Protein AF-A0A6G4XA49-F1 (afdb_monomer)

Organism: NCBI:txid1775132

Structure (mmCIF, N/CA/C/O backbone):
data_AF-A0A6G4XA49-F1
#
_entry.id   AF-A0A6G4XA49-F1
#
loop_
_atom_site.group_PDB
_atom_site.id
_atom_site.type_symbol
_atom_site.label_atom_id
_atom_site.label_alt_id
_atom_site.label_comp_id
_atom_site.label_asym_id
_atom_site.label_entity_id
_atom_site.label_seq_id
_atom_site.pdbx_PDB_ins_code
_atom_site.Cartn_x
_atom_site.Cartn_y
_atom_site.Car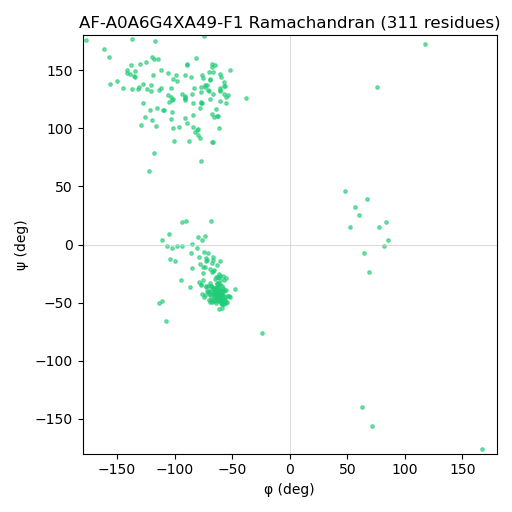tn_z
_atom_site.occupancy
_atom_site.B_iso_or_equiv
_atom_site.auth_seq_id
_atom_site.auth_comp_id
_atom_site.auth_asym_id
_atom_site.auth_atom_id
_atom_site.pdbx_PDB_model_num
ATOM 1 N N . MET A 1 1 ? 5.040 -8.930 -44.821 1.00 44.41 1 MET A N 1
ATOM 2 C CA . MET A 1 1 ? 6.418 -9.329 -44.451 1.00 44.41 1 MET A CA 1
ATOM 3 C C . MET A 1 1 ? 6.469 -9.621 -42.948 1.00 44.41 1 MET A C 1
ATOM 5 O O . MET A 1 1 ? 6.385 -8.680 -42.181 1.00 44.41 1 MET A O 1
ATOM 9 N N . PRO A 1 2 ? 6.554 -10.892 -42.512 1.00 52.84 2 PRO A N 1
ATOM 10 C CA . PRO A 1 2 ? 6.532 -11.292 -41.093 1.00 52.84 2 PRO A CA 1
ATOM 11 C C . PRO A 1 2 ? 7.921 -11.447 -40.425 1.00 52.84 2 PRO A C 1
ATOM 13 O O . PRO A 1 2 ? 8.039 -12.118 -39.403 1.00 52.84 2 PRO A O 1
ATOM 16 N N . LYS A 1 3 ? 8.996 -10.865 -40.982 1.00 56.22 3 LYS A N 1
ATOM 17 C CA . LYS A 1 3 ? 10.374 -11.086 -40.486 1.00 56.22 3 LYS A CA 1
ATOM 18 C C . LYS A 1 3 ? 10.739 -10.302 -39.210 1.00 56.22 3 LYS A C 1
ATOM 20 O O . LYS A 1 3 ? 11.687 -10.692 -38.539 1.00 56.22 3 LYS A O 1
ATOM 25 N N . ASP A 1 4 ? 9.977 -9.273 -38.843 1.00 67.00 4 ASP A N 1
ATOM 26 C CA . ASP A 1 4 ? 10.325 -8.363 -37.737 1.00 67.00 4 ASP A CA 1
ATOM 27 C C . ASP A 1 4 ? 10.018 -8.950 -36.337 1.00 67.00 4 ASP A C 1
ATOM 29 O O . ASP A 1 4 ? 10.779 -8.803 -35.380 1.00 67.00 4 ASP A O 1
ATOM 33 N N . ASN A 1 5 ? 8.968 -9.774 -36.227 1.00 81.50 5 ASN A N 1
ATOM 34 C CA . ASN A 1 5 ? 8.516 -10.309 -34.934 1.00 81.50 5 ASN A CA 1
ATOM 35 C C . ASN A 1 5 ? 9.504 -11.285 -34.272 1.00 81.50 5 ASN A C 1
ATOM 37 O O . ASN A 1 5 ? 9.470 -11.457 -33.055 1.00 81.50 5 ASN A O 1
ATOM 41 N N . SER A 1 6 ? 10.383 -11.932 -35.046 1.00 88.56 6 SER A N 1
ATOM 42 C CA . SER A 1 6 ? 11.371 -12.877 -34.503 1.00 88.56 6 SER A CA 1
ATOM 43 C C . SER A 1 6 ? 12.478 -12.160 -33.723 1.00 88.56 6 SER A C 1
ATOM 45 O O . SER A 1 6 ? 12.876 -12.609 -32.647 1.00 88.56 6 SER A O 1
ATOM 47 N N . VAL A 1 7 ? 12.939 -11.007 -34.221 1.00 90.88 7 VAL A N 1
ATOM 48 C CA . VAL A 1 7 ? 14.012 -10.229 -33.583 1.00 90.88 7 VAL A CA 1
ATOM 49 C C . VAL A 1 7 ? 13.520 -9.627 -32.269 1.00 90.88 7 VAL A C 1
ATOM 51 O O . VAL A 1 7 ? 14.151 -9.832 -31.230 1.00 90.88 7 VAL A O 1
ATOM 54 N N . ALA A 1 8 ? 12.354 -8.973 -32.285 1.00 89.69 8 ALA A N 1
ATOM 55 C CA . ALA A 1 8 ? 11.729 -8.426 -31.081 1.00 89.69 8 ALA A CA 1
ATOM 56 C C . ALA A 1 8 ? 11.461 -9.514 -30.025 1.00 89.69 8 ALA A C 1
ATOM 58 O O . ALA A 1 8 ? 11.779 -9.338 -28.848 1.00 89.69 8 ALA A O 1
ATOM 59 N N . ARG A 1 9 ? 10.964 -10.685 -30.450 1.00 92.19 9 ARG A N 1
ATOM 60 C CA . ARG A 1 9 ? 10.719 -11.833 -29.566 1.00 92.19 9 ARG A CA 1
ATOM 61 C C . ARG A 1 9 ? 11.990 -12.345 -28.895 1.00 92.19 9 ARG A C 1
ATOM 63 O O . ARG A 1 9 ? 11.976 -12.574 -27.687 1.00 92.19 9 ARG A O 1
ATOM 70 N N . HIS A 1 10 ? 13.081 -12.512 -29.642 1.00 94.75 10 HIS A N 1
ATOM 71 C CA . HIS A 1 10 ? 14.357 -12.933 -29.061 1.00 94.75 10 HIS A CA 1
ATOM 72 C C . HIS A 1 10 ? 14.940 -11.875 -28.122 1.00 94.75 10 HIS A C 1
ATOM 74 O O . HIS A 1 10 ? 15.463 -12.231 -27.068 1.00 94.75 10 HIS A O 1
ATOM 80 N N . ARG A 1 11 ? 14.816 -10.585 -28.456 1.00 94.44 11 ARG A N 1
ATOM 81 C CA . ARG A 1 11 ? 15.226 -9.493 -27.563 1.00 94.44 11 ARG A CA 1
ATOM 82 C C . ARG A 1 11 ? 14.462 -9.553 -26.238 1.00 94.44 11 ARG A C 1
ATOM 84 O O . ARG A 1 11 ? 15.094 -9.586 -25.189 1.00 94.44 11 ARG A O 1
ATOM 91 N N . GLN A 1 12 ? 13.134 -9.668 -26.279 1.00 93.88 12 GLN A N 1
ATOM 92 C CA . GLN A 1 12 ? 12.295 -9.799 -25.080 1.00 93.88 12 GLN A CA 1
ATOM 93 C C . GLN A 1 12 ? 12.653 -11.036 -24.243 1.00 93.88 12 GLN A C 1
ATOM 95 O O . GLN A 1 12 ? 12.723 -10.945 -23.022 1.00 93.88 12 GLN A O 1
ATOM 100 N N . ALA A 1 13 ? 12.940 -12.174 -24.882 1.00 95.12 13 ALA A N 1
ATOM 101 C CA . ALA A 1 13 ? 13.375 -13.380 -24.178 1.00 95.12 13 ALA A CA 1
ATOM 102 C C . ALA A 1 13 ? 14.729 -13.218 -23.480 1.00 95.12 13 ALA A C 1
ATOM 104 O O . ALA A 1 13 ? 14.885 -13.722 -22.372 1.00 95.12 13 ALA A O 1
ATOM 105 N N . ARG A 1 14 ? 15.686 -12.491 -24.073 1.00 95.69 14 ARG A N 1
ATOM 106 C CA . ARG A 1 14 ? 16.955 -12.166 -23.399 1.00 95.69 14 ARG A CA 1
ATOM 107 C C . ARG A 1 14 ? 16.735 -11.247 -22.202 1.00 95.69 14 ARG A C 1
ATOM 109 O O . ARG A 1 14 ? 17.167 -11.582 -21.111 1.00 95.69 14 ARG A O 1
ATOM 116 N N . LEU A 1 15 ? 15.977 -10.164 -2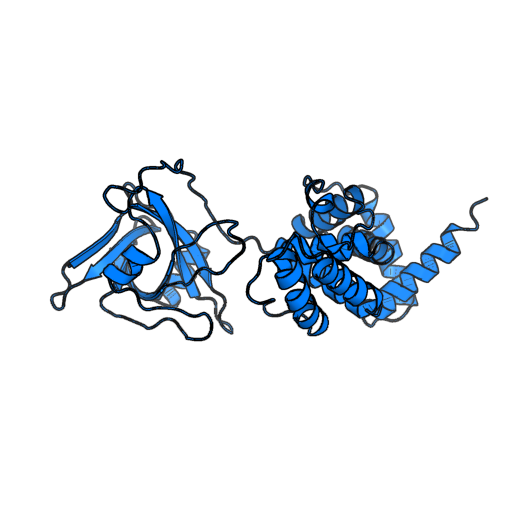2.384 1.00 93.94 15 LEU A N 1
ATOM 117 C CA . LEU A 1 15 ? 15.657 -9.239 -21.291 1.00 93.94 15 LEU A CA 1
ATOM 118 C C . LEU A 1 15 ? 14.983 -9.970 -20.125 1.00 93.94 15 LEU A C 1
ATOM 120 O O . LEU A 1 15 ? 15.382 -9.806 -18.976 1.00 93.94 15 LEU A O 1
ATOM 124 N N . PHE A 1 16 ? 13.992 -10.815 -20.421 1.00 95.00 16 PHE A N 1
ATOM 125 C CA . PHE A 1 16 ? 13.309 -11.600 -19.400 1.00 95.00 16 PHE A CA 1
ATOM 126 C C . PHE A 1 16 ? 14.254 -12.590 -18.709 1.00 95.00 16 PHE A C 1
ATOM 128 O O . PHE A 1 16 ? 14.239 -12.664 -17.483 1.00 95.00 16 PHE A O 1
ATOM 135 N N . ALA A 1 17 ? 15.098 -13.299 -19.472 1.00 96.12 17 ALA A N 1
ATOM 136 C CA . ALA A 1 17 ? 16.111 -14.212 -18.941 1.00 96.12 17 ALA A CA 1
ATOM 137 C C . ALA A 1 17 ? 17.030 -13.520 -17.923 1.00 96.12 17 ALA A C 1
ATOM 139 O O . ALA A 1 17 ? 17.176 -14.015 -16.804 1.00 96.12 17 ALA A O 1
ATOM 140 N N . ASP A 1 18 ? 17.562 -12.352 -18.286 1.00 94.69 18 ASP A N 1
ATOM 141 C CA . ASP A 1 18 ? 18.472 -11.566 -17.449 1.00 94.69 18 ASP A CA 1
ATOM 142 C C . ASP A 1 18 ? 17.771 -11.043 -16.186 1.00 94.69 18 ASP A C 1
ATOM 144 O O . ASP A 1 18 ? 18.342 -11.055 -15.097 1.00 94.69 18 ASP A O 1
ATOM 148 N N . CYS A 1 19 ? 16.504 -10.631 -16.301 1.00 94.19 19 CYS A N 1
ATOM 149 C CA . CYS A 1 19 ? 15.727 -10.101 -15.179 1.00 94.19 19 CYS A CA 1
ATOM 150 C C . CYS A 1 19 ? 15.392 -11.147 -14.112 1.00 94.19 19 CYS A C 1
ATOM 152 O O . CYS A 1 19 ? 15.322 -10.812 -12.929 1.00 94.19 19 CYS A O 1
ATOM 154 N N . VAL A 1 20 ? 15.132 -12.393 -14.520 1.00 93.12 20 VAL A N 1
ATOM 155 C CA . VAL A 1 20 ? 14.667 -13.457 -13.610 1.00 93.12 20 VAL A CA 1
ATOM 156 C C . VAL A 1 20 ? 15.706 -14.555 -13.372 1.00 93.12 20 VAL A C 1
ATOM 158 O O . VAL A 1 20 ? 15.414 -15.519 -12.667 1.00 93.12 20 VAL A O 1
ATOM 161 N N . GLY A 1 21 ? 16.914 -14.413 -13.930 1.00 94.69 21 GLY A N 1
ATOM 162 C CA . GLY A 1 21 ? 18.044 -15.314 -13.700 1.00 94.69 21 GLY A CA 1
ATOM 163 C C . GLY A 1 21 ? 17.846 -16.720 -14.272 1.00 94.69 21 GLY A C 1
ATOM 164 O O . GLY A 1 21 ? 18.209 -17.701 -13.626 1.00 94.69 21 GLY A O 1
ATOM 165 N N . ILE A 1 22 ? 17.243 -16.839 -15.459 1.00 96.50 22 ILE A N 1
ATOM 166 C CA . ILE A 1 22 ? 16.994 -18.128 -16.134 1.00 96.50 22 ILE A CA 1
ATOM 167 C C . ILE A 1 22 ? 17.695 -18.192 -17.492 1.00 96.50 22 ILE A C 1
ATOM 169 O O . ILE A 1 22 ? 18.046 -17.175 -18.077 1.00 96.50 22 ILE A O 1
ATOM 173 N N . GLY A 1 23 ? 17.874 -19.400 -18.032 1.00 97.44 23 GLY A N 1
ATOM 174 C CA . GLY A 1 23 ? 18.443 -19.577 -19.369 1.00 97.44 23 GLY A CA 1
ATOM 175 C C . GLY A 1 23 ? 17.538 -19.033 -20.483 1.00 97.44 23 GLY A C 1
ATOM 176 O O . GLY A 1 23 ? 16.312 -19.112 -20.400 1.00 97.44 23 GLY A O 1
ATOM 177 N N . PHE A 1 24 ? 18.140 -18.552 -21.574 1.00 97.44 24 PHE A N 1
ATOM 178 C CA . PHE A 1 24 ? 17.428 -17.967 -22.721 1.00 97.44 24 PHE A CA 1
ATOM 179 C C . PHE A 1 24 ? 16.336 -18.876 -23.314 1.00 97.44 24 PHE A C 1
ATOM 181 O O . PHE A 1 24 ? 15.235 -18.408 -23.591 1.00 97.44 24 PHE A O 1
ATOM 188 N N . ALA A 1 25 ? 16.615 -20.172 -23.490 1.00 97.50 25 ALA A N 1
ATOM 189 C CA . ALA A 1 25 ? 15.639 -21.120 -24.037 1.00 97.50 25 ALA A CA 1
ATOM 190 C C . ALA A 1 25 ? 14.401 -21.266 -23.132 1.00 97.50 25 ALA A C 1
ATOM 192 O O . ALA A 1 25 ? 13.274 -21.326 -23.621 1.00 97.50 25 ALA A O 1
ATOM 193 N N . GLU A 1 26 ? 14.609 -21.259 -21.813 1.00 97.38 26 GLU A N 1
ATOM 194 C CA . GLU A 1 26 ? 13.529 -21.305 -20.826 1.00 97.38 26 GLU A CA 1
ATOM 195 C C . GLU A 1 26 ? 12.725 -20.000 -20.813 1.00 97.38 26 GLU A C 1
ATOM 197 O O . GLU A 1 26 ? 11.495 -20.031 -20.784 1.00 97.38 26 GLU A O 1
ATOM 202 N N . ALA A 1 27 ? 13.399 -18.851 -20.890 1.00 96.81 27 ALA A N 1
ATOM 203 C CA . ALA A 1 27 ? 12.742 -17.551 -20.994 1.00 96.81 27 ALA A CA 1
ATOM 204 C C . ALA A 1 27 ? 11.883 -17.437 -22.260 1.00 96.81 27 ALA A C 1
ATOM 206 O O . ALA A 1 27 ? 10.743 -16.977 -22.189 1.00 96.81 27 ALA A O 1
ATOM 207 N N . LEU A 1 28 ? 12.403 -17.896 -23.404 1.00 97.00 28 LEU A N 1
ATOM 208 C CA . LEU A 1 28 ? 11.677 -17.918 -24.672 1.00 97.00 28 LEU A CA 1
ATOM 209 C C . LEU A 1 28 ? 10.410 -18.771 -24.559 1.00 97.00 28 LEU A C 1
ATOM 211 O O . LEU A 1 28 ? 9.324 -18.271 -24.842 1.00 97.00 28 LEU A O 1
ATOM 215 N N . ARG A 1 29 ? 10.539 -20.003 -24.047 1.00 97.06 29 ARG A N 1
ATOM 216 C CA . ARG A 1 29 ? 9.410 -20.910 -23.809 1.00 97.06 29 ARG A CA 1
ATOM 217 C C . ARG A 1 29 ? 8.341 -20.269 -22.924 1.00 97.06 29 ARG A C 1
ATOM 219 O O . ARG A 1 29 ? 7.182 -20.214 -23.317 1.00 97.06 29 ARG A O 1
ATOM 226 N N . ARG A 1 30 ? 8.728 -19.707 -21.773 1.00 96.56 30 ARG A N 1
ATOM 227 C CA . ARG A 1 30 ? 7.784 -19.048 -20.853 1.00 96.56 30 ARG A CA 1
ATOM 228 C C . ARG A 1 30 ? 7.070 -17.862 -21.481 1.00 96.56 30 ARG A C 1
ATOM 230 O O . ARG A 1 30 ? 5.886 -17.675 -21.223 1.00 96.56 30 ARG A O 1
ATOM 237 N N . LEU A 1 31 ? 7.768 -17.058 -22.280 1.00 95.56 31 LEU A N 1
ATOM 238 C CA . LEU A 1 31 ? 7.140 -15.944 -22.986 1.00 95.56 31 LEU A CA 1
ATOM 239 C C . LEU A 1 31 ? 6.159 -16.426 -24.050 1.00 95.56 31 LEU A C 1
ATOM 241 O O . LEU A 1 31 ? 5.122 -15.802 -24.236 1.00 95.56 31 LEU A O 1
ATOM 245 N N . ASP A 1 32 ? 6.449 -17.520 -24.744 1.00 95.50 32 ASP A N 1
ATOM 246 C CA . ASP A 1 32 ? 5.536 -18.068 -25.748 1.00 95.50 32 ASP A CA 1
ATOM 247 C C . ASP A 1 32 ? 4.294 -18.698 -25.121 1.00 95.50 32 ASP A C 1
ATOM 249 O O . ASP A 1 32 ? 3.178 -18.456 -25.592 1.00 95.50 32 ASP A O 1
ATOM 253 N N . ASP A 1 33 ? 4.478 -19.423 -24.018 1.00 94.44 33 ASP A N 1
ATOM 254 C CA . ASP A 1 33 ? 3.389 -19.945 -23.195 1.00 94.44 33 ASP A CA 1
ATOM 255 C C . ASP A 1 33 ? 2.524 -18.785 -22.677 1.00 94.44 33 ASP A C 1
ATOM 257 O O . ASP A 1 33 ? 1.299 -18.791 -22.824 1.00 94.44 33 ASP A O 1
ATOM 261 N N . ALA A 1 34 ? 3.161 -17.730 -22.157 1.00 94.44 34 ALA A N 1
ATOM 262 C CA . ALA A 1 34 ? 2.480 -16.541 -21.665 1.00 94.44 34 ALA A CA 1
ATOM 263 C C . ALA A 1 34 ? 1.730 -15.786 -22.774 1.00 94.44 34 ALA A C 1
ATOM 265 O O . ALA A 1 34 ? 0.578 -15.411 -22.564 1.00 94.44 34 ALA A O 1
ATOM 266 N N . ARG A 1 35 ? 2.322 -15.613 -23.967 1.00 94.12 35 ARG A N 1
ATOM 267 C CA . ARG A 1 35 ? 1.647 -15.018 -25.138 1.00 94.12 35 ARG A CA 1
ATOM 268 C C . ARG A 1 35 ? 0.426 -15.820 -25.545 1.00 94.12 35 ARG A C 1
ATOM 270 O O . ARG A 1 35 ? -0.593 -15.229 -25.879 1.00 94.12 35 ARG A O 1
ATOM 277 N N . THR A 1 36 ? 0.544 -17.144 -25.563 1.00 94.75 36 THR A N 1
ATOM 278 C CA . THR A 1 36 ? -0.547 -18.031 -25.972 1.00 94.75 36 THR A CA 1
ATOM 279 C C . THR A 1 36 ? -1.696 -17.945 -24.975 1.00 94.75 36 THR A C 1
ATOM 281 O O . THR A 1 36 ? -2.827 -17.706 -25.386 1.00 94.75 36 THR A O 1
ATOM 284 N N . ALA A 1 37 ? -1.399 -18.037 -23.677 1.00 91.50 37 ALA A N 1
ATOM 285 C CA . ALA A 1 37 ? -2.398 -17.936 -22.617 1.00 91.50 37 ALA A CA 1
ATOM 286 C C . ALA A 1 37 ? -3.047 -16.541 -22.534 1.00 91.50 37 ALA A C 1
ATOM 288 O O . ALA A 1 37 ? -4.242 -16.428 -22.289 1.00 91.50 37 ALA A O 1
ATOM 289 N N . ALA A 1 38 ? -2.284 -15.468 -22.761 1.00 91.00 38 ALA A N 1
ATOM 290 C CA . ALA A 1 38 ? -2.774 -14.100 -22.600 1.00 91.00 38 ALA A CA 1
ATOM 291 C C . ALA A 1 38 ? -3.759 -13.636 -23.690 1.00 91.00 38 ALA A C 1
ATOM 293 O O . ALA A 1 38 ? -4.403 -12.610 -23.489 1.00 91.00 38 ALA A O 1
ATOM 294 N N . ARG A 1 39 ? -3.891 -14.347 -24.824 1.00 92.19 39 ARG A N 1
ATOM 295 C CA . ARG A 1 39 ? -4.738 -13.923 -25.962 1.00 92.19 39 ARG A CA 1
ATOM 296 C C . ARG A 1 39 ? -6.200 -13.699 -25.587 1.00 92.19 39 ARG A C 1
ATOM 298 O O . ARG A 1 39 ? -6.799 -12.740 -26.063 1.00 92.19 39 ARG A O 1
ATOM 305 N N . ASP A 1 40 ? -6.735 -14.557 -24.725 1.00 92.31 40 ASP A N 1
ATOM 306 C CA . ASP A 1 40 ? -8.159 -14.559 -24.375 1.00 92.31 40 ASP A CA 1
ATOM 307 C C . ASP A 1 40 ? -8.424 -14.014 -22.965 1.00 92.31 40 ASP A C 1
ATOM 309 O O . ASP A 1 40 ? -9.571 -13.909 -22.527 1.00 92.31 40 ASP A O 1
ATOM 313 N N . HIS A 1 41 ? -7.371 -13.640 -22.236 1.00 94.69 41 HIS A N 1
ATOM 314 C CA . HIS A 1 41 ? -7.504 -13.098 -20.894 1.00 94.69 41 HIS A CA 1
ATOM 315 C C . HIS A 1 41 ? -7.953 -11.637 -20.931 1.00 94.69 41 HIS A C 1
ATOM 317 O O . HIS A 1 41 ? -7.422 -10.807 -21.669 1.00 94.69 41 HIS A O 1
ATOM 323 N N . ARG A 1 42 ? -8.916 -11.307 -20.068 1.00 94.06 42 ARG A N 1
ATOM 324 C CA . ARG A 1 42 ? -9.341 -9.934 -19.796 1.00 94.06 42 ARG A CA 1
ATOM 325 C C . ARG A 1 42 ? -9.209 -9.673 -18.306 1.00 94.06 42 ARG A C 1
ATOM 327 O O . ARG A 1 42 ? -9.636 -10.494 -17.500 1.00 94.06 42 ARG A O 1
ATOM 334 N N . HIS A 1 43 ? -8.634 -8.528 -17.975 1.00 93.19 43 HIS A N 1
ATOM 335 C CA . HIS A 1 43 ? -8.458 -8.062 -16.606 1.00 93.19 43 HIS A CA 1
ATOM 336 C C . HIS A 1 43 ? -9.225 -6.766 -16.403 1.00 93.19 43 HIS A C 1
ATOM 338 O O . HIS A 1 43 ? -9.512 -6.056 -17.370 1.00 93.19 43 HIS A O 1
ATOM 344 N N . GLY A 1 44 ? -9.520 -6.430 -15.148 1.00 89.69 44 GLY A N 1
ATOM 345 C CA . GLY A 1 44 ? -9.967 -5.077 -14.830 1.00 89.69 44 GLY A CA 1
ATOM 346 C C . GLY A 1 44 ? -8.925 -4.057 -15.299 1.00 89.69 44 GLY A C 1
ATOM 347 O O . GLY A 1 44 ? -7.743 -4.205 -14.999 1.00 89.69 44 GLY A O 1
ATOM 348 N N . SER A 1 45 ? -9.350 -3.031 -16.034 1.00 90.62 45 SER A N 1
ATOM 349 C CA . SER A 1 45 ? -8.482 -1.941 -16.492 1.00 90.62 45 SER A CA 1
ATOM 350 C C . SER A 1 45 ? -8.686 -0.726 -15.587 1.00 90.62 45 SER A C 1
ATOM 352 O O . SER A 1 45 ? -9.579 0.080 -15.855 1.00 90.62 45 SER A O 1
ATOM 354 N N . PRO A 1 46 ? -7.929 -0.591 -14.479 1.00 86.81 46 PRO A N 1
ATOM 355 C CA . PRO A 1 46 ? -8.049 0.587 -13.630 1.00 86.81 46 PRO A CA 1
ATOM 356 C C . PRO A 1 46 ? -7.711 1.844 -14.435 1.00 86.81 46 PRO A C 1
ATOM 358 O O . PRO A 1 46 ? -6.845 1.817 -15.308 1.00 86.81 46 PRO A O 1
ATOM 361 N N . ASN A 1 47 ? -8.372 2.959 -14.125 1.00 91.69 47 ASN A N 1
ATOM 362 C CA . ASN A 1 47 ? -8.033 4.237 -14.738 1.00 91.69 47 ASN A CA 1
ATOM 363 C C . ASN A 1 47 ? -6.644 4.691 -14.260 1.00 91.69 47 ASN A C 1
ATOM 365 O O . ASN A 1 47 ? -6.456 5.026 -13.090 1.00 91.69 47 ASN A O 1
ATOM 369 N N . MET A 1 48 ? -5.681 4.714 -15.181 1.00 95.50 48 MET A N 1
ATOM 370 C CA . MET A 1 48 ? -4.292 5.097 -14.913 1.00 95.50 48 MET A CA 1
ATOM 371 C C . MET A 1 48 ? -3.941 6.499 -15.428 1.00 95.50 48 MET A C 1
ATOM 373 O O . MET A 1 48 ? -2.778 6.890 -15.367 1.00 95.50 48 MET A O 1
ATOM 377 N N . ALA A 1 49 ? -4.922 7.286 -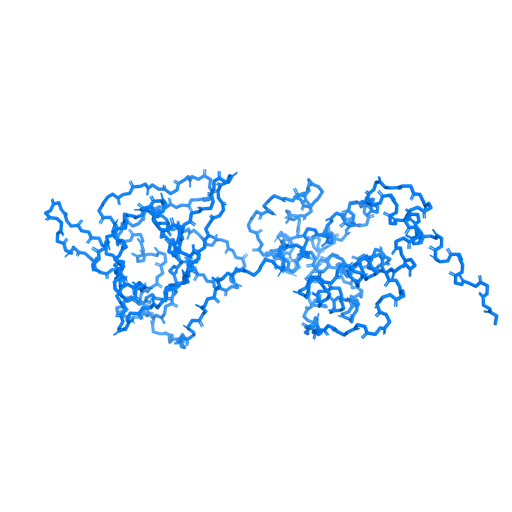15.888 1.00 94.88 49 ALA A N 1
ATOM 378 C CA . ALA A 1 49 ? -4.698 8.617 -16.459 1.00 94.88 49 ALA A CA 1
ATOM 379 C C . ALA A 1 49 ? -3.968 9.574 -15.502 1.00 94.88 49 ALA A C 1
ATOM 381 O O . ALA A 1 49 ? -3.196 10.428 -15.939 1.00 94.88 49 ALA A O 1
ATOM 382 N N . PHE A 1 50 ? -4.163 9.409 -14.190 1.00 91.00 50 PHE A N 1
ATOM 383 C CA . PHE A 1 50 ? -3.510 10.238 -13.177 1.00 91.00 50 PHE A CA 1
ATOM 384 C C . PHE A 1 50 ? -1.974 10.134 -13.210 1.00 91.00 50 PHE A C 1
ATOM 386 O O . PHE A 1 50 ? -1.309 11.096 -12.837 1.00 91.00 50 PHE A O 1
ATOM 393 N N . LEU A 1 51 ? -1.406 9.024 -13.711 1.00 94.12 51 LEU A N 1
ATOM 394 C CA . LEU A 1 51 ? 0.047 8.837 -13.809 1.00 94.12 51 LEU A CA 1
ATOM 395 C C . LEU A 1 51 ? 0.736 9.886 -14.687 1.00 94.12 51 LEU A C 1
ATOM 397 O O . LEU A 1 51 ? 1.900 10.190 -14.462 1.00 94.12 51 LEU A O 1
ATOM 401 N N . THR A 1 52 ? 0.023 10.457 -15.659 1.00 95.69 52 THR A N 1
ATOM 402 C CA . THR A 1 52 ? 0.558 11.494 -16.562 1.00 95.69 52 THR A CA 1
ATOM 403 C C . THR A 1 52 ? 0.870 12.815 -15.859 1.00 95.69 52 THR A C 1
ATOM 405 O O . THR A 1 52 ? 1.567 13.656 -16.415 1.00 95.69 52 THR A O 1
ATOM 408 N N . ARG A 1 53 ? 0.344 13.010 -14.644 1.00 93.06 53 ARG A N 1
ATOM 409 C CA . ARG A 1 53 ? 0.535 14.223 -13.835 1.00 93.06 53 ARG A CA 1
ATOM 410 C C . ARG A 1 53 ? 1.562 14.038 -12.724 1.00 93.06 53 ARG A C 1
ATOM 412 O O . ARG A 1 53 ? 1.802 14.971 -11.962 1.00 93.06 53 ARG A O 1
ATOM 419 N N . GLU A 1 54 ? 2.101 12.834 -12.571 1.00 92.94 54 GLU A N 1
ATOM 420 C CA . GLU A 1 54 ? 3.062 12.544 -11.519 1.00 92.94 54 GLU A CA 1
ATOM 421 C C . GLU A 1 54 ? 4.486 12.906 -11.977 1.00 92.94 54 GLU A C 1
ATOM 423 O O . GLU A 1 54 ? 4.828 12.710 -13.143 1.00 92.94 54 GLU A O 1
ATOM 428 N N . PRO A 1 55 ? 5.351 13.403 -11.075 1.00 94.69 55 PRO A N 1
ATOM 429 C CA . PRO A 1 55 ? 6.667 13.930 -11.452 1.00 94.69 55 PRO A CA 1
ATOM 430 C C . PRO A 1 55 ? 7.670 12.836 -11.852 1.00 94.69 55 PRO A C 1
ATOM 432 O O . PRO A 1 55 ? 8.743 13.126 -12.372 1.00 94.69 55 PRO A O 1
ATOM 435 N N . TYR A 1 56 ? 7.345 11.566 -11.602 1.00 95.56 56 TYR A N 1
ATOM 436 C CA . TYR A 1 56 ? 8.294 10.452 -11.665 1.00 95.56 56 TYR A CA 1
ATOM 437 C C . TYR A 1 56 ? 8.774 10.112 -13.077 1.00 95.56 56 TYR A C 1
ATOM 439 O O . TYR A 1 56 ? 9.814 9.477 -13.220 1.00 95.56 56 TYR A O 1
ATOM 447 N N . SER A 1 57 ? 8.022 10.501 -14.110 1.00 94.50 57 SER A N 1
ATOM 448 C CA . SER A 1 57 ? 8.420 10.287 -15.501 1.00 94.50 57 SER A CA 1
ATOM 449 C C . SER A 1 57 ? 9.335 11.384 -16.040 1.00 94.50 57 SER A C 1
ATOM 451 O O . SER A 1 57 ? 9.669 11.327 -17.215 1.00 94.50 57 SER A O 1
ATOM 453 N N . GLY A 1 58 ? 9.700 12.405 -15.250 1.00 92.25 58 GLY A N 1
ATOM 454 C CA . GLY A 1 58 ? 10.553 13.503 -15.723 1.00 92.25 58 GLY A CA 1
ATOM 455 C C . GLY A 1 58 ? 9.952 14.292 -16.895 1.00 92.25 58 GLY A C 1
ATOM 456 O O . GLY A 1 58 ? 10.684 14.826 -17.717 1.00 92.25 58 GLY A O 1
ATOM 457 N N . GLY A 1 59 ? 8.620 14.307 -17.034 1.00 92.12 59 GLY A N 1
ATOM 458 C CA . GLY A 1 59 ? 7.928 14.920 -18.175 1.00 92.12 59 GLY A CA 1
ATOM 459 C C . GLY A 1 59 ? 7.859 14.044 -19.434 1.00 92.12 59 GLY A C 1
ATOM 460 O O . GLY A 1 59 ? 7.237 14.441 -20.420 1.00 92.12 59 GLY A O 1
ATOM 461 N N . HIS A 1 60 ? 8.430 12.836 -19.411 1.00 95.69 60 HIS A N 1
ATOM 462 C CA . HIS A 1 60 ? 8.284 11.875 -20.501 1.00 95.69 60 HIS A CA 1
ATOM 463 C C . HIS A 1 60 ? 6.854 11.320 -20.562 1.00 95.69 60 HIS A C 1
ATOM 465 O O . HIS A 1 60 ? 6.168 11.177 -19.542 1.00 95.69 60 HIS A O 1
ATOM 471 N N . THR A 1 61 ? 6.410 10.988 -21.780 1.00 97.38 61 THR A N 1
ATOM 472 C CA . THR A 1 61 ? 5.077 10.418 -22.027 1.00 97.38 61 THR A CA 1
ATOM 473 C C . THR A 1 61 ? 4.930 9.091 -21.288 1.00 97.38 61 THR A C 1
ATOM 475 O O . THR A 1 61 ? 5.809 8.240 -21.370 1.00 97.38 61 THR A O 1
ATOM 478 N N . VAL A 1 62 ? 3.819 8.920 -20.570 1.00 97.81 62 VAL A N 1
ATOM 479 C CA . VAL A 1 62 ? 3.461 7.686 -19.857 1.00 97.81 62 VAL A CA 1
ATOM 480 C C . VAL A 1 62 ? 2.396 6.944 -20.659 1.00 97.81 62 VAL A C 1
ATOM 482 O O . VAL A 1 62 ? 1.347 7.511 -20.955 1.00 97.81 62 VAL A O 1
ATOM 485 N N . ASP A 1 63 ? 2.636 5.670 -20.962 1.00 98.38 63 ASP A N 1
ATOM 486 C CA . ASP A 1 63 ? 1.639 4.784 -21.566 1.00 98.38 63 ASP A CA 1
ATOM 487 C C . ASP A 1 63 ? 0.689 4.273 -20.472 1.00 98.38 63 ASP A C 1
ATOM 489 O O . ASP A 1 63 ? 1.012 3.362 -19.698 1.00 98.38 63 ASP A O 1
ATOM 493 N N . THR A 1 64 ? -0.478 4.910 -20.375 1.00 97.81 64 THR A N 1
ATOM 494 C CA . THR A 1 64 ? -1.497 4.608 -19.363 1.00 97.81 64 THR A CA 1
ATOM 495 C C . THR A 1 64 ? -2.266 3.324 -19.654 1.00 97.81 64 THR A C 1
ATOM 497 O O . THR A 1 64 ? -2.750 2.692 -18.713 1.00 97.81 64 THR A O 1
ATOM 500 N N . ASP A 1 65 ? -2.347 2.901 -20.916 1.00 97.62 65 ASP A N 1
ATOM 501 C CA . ASP A 1 65 ? -3.037 1.670 -21.310 1.00 97.62 65 ASP A CA 1
ATOM 502 C C . ASP A 1 65 ? -2.184 0.452 -20.960 1.00 97.62 65 ASP A C 1
ATOM 504 O O . ASP A 1 65 ? -2.673 -0.527 -20.389 1.00 97.62 65 ASP A O 1
ATOM 508 N N . LEU A 1 66 ? -0.877 0.524 -21.223 1.00 97.88 66 LEU A N 1
ATOM 509 C CA . LEU A 1 66 ? 0.094 -0.438 -20.718 1.00 97.88 66 LEU A CA 1
ATOM 510 C C . LEU A 1 66 ? 0.072 -0.483 -19.185 1.00 97.88 66 LEU A C 1
ATOM 512 O O . LEU A 1 66 ? -0.035 -1.568 -18.612 1.00 97.88 66 LEU A O 1
ATOM 516 N N . ALA A 1 67 ? 0.092 0.673 -18.511 1.00 97.94 67 ALA A N 1
ATOM 517 C CA . ALA A 1 67 ? 0.007 0.729 -17.052 1.00 97.94 67 ALA A CA 1
ATOM 518 C C . ALA A 1 67 ? -1.249 0.017 -16.516 1.00 97.94 67 ALA A C 1
ATOM 520 O O . ALA A 1 67 ? -1.162 -0.763 -15.565 1.00 97.94 67 ALA A O 1
ATOM 521 N N . ALA A 1 68 ? -2.408 0.251 -17.141 1.00 96.81 68 ALA A N 1
ATOM 522 C CA . ALA A 1 68 ? -3.670 -0.374 -16.759 1.00 96.81 68 ALA A CA 1
ATOM 523 C C . ALA A 1 68 ? -3.642 -1.894 -16.971 1.00 96.81 68 ALA A C 1
ATOM 525 O O . ALA A 1 68 ? -4.067 -2.635 -16.085 1.00 96.81 68 ALA A O 1
ATOM 526 N N . ARG A 1 69 ? -3.093 -2.374 -18.097 1.00 97.31 69 ARG A N 1
ATOM 527 C CA . ARG A 1 69 ? -2.949 -3.811 -18.395 1.00 97.31 69 ARG A CA 1
ATOM 528 C C . ARG A 1 69 ? -2.046 -4.526 -17.388 1.00 97.31 69 ARG A C 1
ATOM 530 O O . ARG A 1 69 ? -2.429 -5.581 -16.880 1.00 97.31 69 ARG A O 1
ATOM 537 N N . VAL A 1 70 ? -0.882 -3.950 -17.067 1.00 97.25 70 VAL A N 1
ATOM 538 C CA . VAL A 1 70 ? 0.061 -4.526 -16.089 1.00 97.25 70 VAL A CA 1
ATOM 539 C C . VAL A 1 70 ? -0.581 -4.589 -14.701 1.00 97.25 70 VAL A C 1
ATOM 541 O O . VAL A 1 70 ? -0.564 -5.637 -14.054 1.00 97.25 70 VAL A O 1
ATOM 544 N N . VAL A 1 71 ? -1.183 -3.486 -14.243 1.00 96.00 71 VAL A N 1
ATOM 545 C CA . VAL A 1 71 ? -1.825 -3.422 -12.921 1.00 96.00 71 VAL A CA 1
ATOM 546 C C . VAL A 1 71 ? -3.025 -4.360 -12.842 1.00 96.00 71 VAL A C 1
ATOM 548 O O . VAL A 1 71 ? -3.177 -5.043 -11.832 1.00 96.00 71 VAL A O 1
ATOM 551 N N . GLY A 1 72 ? -3.861 -4.413 -13.881 1.00 95.31 72 GLY A N 1
ATOM 552 C CA . GLY A 1 72 ? -5.008 -5.316 -13.952 1.00 95.31 72 GLY A CA 1
ATOM 553 C C . GLY A 1 72 ? -4.590 -6.778 -13.830 1.00 95.31 72 GLY A C 1
ATOM 554 O O . GLY A 1 72 ? -5.090 -7.498 -12.967 1.00 95.31 72 GLY A O 1
ATOM 555 N N . ALA A 1 73 ? -3.598 -7.195 -14.624 1.00 96.31 73 ALA A N 1
ATOM 556 C CA . ALA A 1 73 ? -3.048 -8.547 -14.563 1.00 96.31 73 ALA A CA 1
ATOM 557 C C . ALA A 1 73 ? -2.471 -8.882 -13.177 1.00 96.31 73 ALA A C 1
ATOM 559 O O . ALA A 1 73 ? -2.700 -9.979 -12.661 1.00 96.31 73 ALA A O 1
ATOM 560 N N . ALA A 1 74 ? -1.758 -7.938 -12.555 1.00 94.44 74 ALA A N 1
ATOM 561 C CA . ALA A 1 74 ? -1.215 -8.109 -11.211 1.00 94.44 74 ALA A CA 1
ATOM 562 C C . ALA A 1 74 ? -2.331 -8.194 -10.146 1.00 94.44 74 ALA A C 1
ATOM 564 O O . ALA A 1 74 ? -2.273 -9.047 -9.258 1.00 94.44 74 ALA A O 1
ATOM 565 N N . GLY A 1 75 ? -3.373 -7.362 -10.251 1.00 88.94 75 GLY A N 1
ATOM 566 C CA . GLY A 1 75 ? -4.536 -7.359 -9.355 1.00 88.94 75 GLY A CA 1
ATOM 567 C C . GLY A 1 75 ? -5.310 -8.677 -9.370 1.00 88.94 75 GLY A C 1
ATOM 568 O O . GLY A 1 75 ? -5.662 -9.197 -8.306 1.00 88.94 75 GLY A O 1
ATOM 569 N N . ASP A 1 76 ? -5.477 -9.258 -10.558 1.00 91.44 76 ASP A N 1
ATOM 570 C CA . ASP A 1 76 ? -6.090 -10.576 -10.766 1.00 91.44 76 ASP A CA 1
ATOM 571 C C . ASP A 1 76 ? -5.115 -11.740 -10.508 1.00 91.44 76 ASP A C 1
ATOM 573 O O . ASP A 1 76 ? -5.500 -12.908 -10.575 1.00 91.44 76 ASP A O 1
ATOM 577 N N . ARG A 1 77 ? -3.844 -11.441 -10.198 1.00 92.00 77 ARG A N 1
ATOM 578 C CA . ARG A 1 77 ? -2.758 -12.414 -9.979 1.00 92.00 77 ARG A CA 1
ATOM 579 C C . ARG A 1 77 ? -2.532 -13.349 -11.175 1.00 92.00 77 ARG A C 1
ATOM 581 O O . ARG A 1 77 ? -2.124 -14.503 -11.011 1.00 92.00 77 ARG A O 1
ATOM 588 N N . CYS A 1 78 ? -2.771 -12.861 -12.391 1.00 96.00 78 CYS A N 1
ATOM 589 C CA . CYS A 1 78 ? -2.581 -13.630 -13.614 1.00 96.00 78 CYS A CA 1
ATOM 590 C C . CYS A 1 78 ? -1.113 -13.618 -14.055 1.00 96.00 78 CYS A C 1
ATOM 592 O O . CYS A 1 78 ? -0.657 -12.704 -14.742 1.00 96.00 78 CYS A O 1
ATOM 594 N N . ARG A 1 79 ? -0.371 -14.675 -13.698 1.00 94.19 79 ARG A N 1
ATOM 595 C CA . ARG A 1 79 ? 1.076 -14.772 -13.966 1.00 94.19 79 ARG A CA 1
ATOM 596 C C . ARG A 1 79 ? 1.443 -14.640 -15.447 1.00 94.19 79 ARG A C 1
ATOM 598 O O . ARG A 1 79 ? 2.433 -13.991 -15.758 1.00 94.19 79 ARG A O 1
ATOM 605 N N . HIS A 1 80 ? 0.662 -15.227 -16.354 1.00 95.50 80 HIS A N 1
ATOM 606 C CA . HIS A 1 80 ? 0.944 -15.174 -17.794 1.00 95.50 80 HIS A CA 1
ATOM 607 C C . HIS A 1 80 ? 0.873 -13.738 -18.333 1.00 95.50 80 HIS A C 1
ATOM 609 O O . HIS A 1 80 ? 1.816 -13.256 -18.957 1.00 95.50 80 HIS A O 1
ATOM 615 N N . CYS A 1 81 ? -0.213 -13.024 -18.032 1.00 96.50 81 CYS A N 1
ATOM 616 C CA . CYS A 1 81 ? -0.384 -11.637 -18.455 1.00 96.50 81 CYS A CA 1
ATOM 617 C C . CYS A 1 81 ? 0.592 -10.700 -17.734 1.00 96.50 81 CYS A C 1
ATOM 619 O O . CYS A 1 81 ? 1.113 -9.786 -18.362 1.00 96.50 81 CYS A O 1
ATOM 621 N N . GLN A 1 82 ? 0.907 -10.959 -16.460 1.00 95.50 82 GLN A N 1
ATOM 622 C CA . GLN A 1 82 ? 1.925 -10.197 -15.737 1.00 95.50 82 GLN A CA 1
ATOM 623 C C . GLN A 1 82 ? 3.302 -10.337 -16.397 1.00 95.50 82 GLN A C 1
ATOM 625 O O . GLN A 1 82 ? 3.930 -9.323 -16.662 1.00 95.50 82 GLN A O 1
ATOM 630 N N . ILE A 1 83 ? 3.755 -11.551 -16.737 1.00 95.12 83 ILE A N 1
ATOM 631 C CA . ILE A 1 83 ? 5.033 -11.749 -17.448 1.00 95.12 83 ILE A CA 1
ATOM 632 C C . ILE A 1 83 ? 5.042 -10.955 -18.761 1.00 95.12 83 ILE A C 1
ATOM 634 O O . ILE A 1 83 ? 5.991 -10.219 -19.027 1.00 95.12 83 ILE A O 1
ATOM 638 N N . MET A 1 84 ? 3.979 -11.081 -19.561 1.00 95.31 84 MET A N 1
ATOM 639 C CA . MET A 1 84 ? 3.872 -10.403 -20.854 1.00 95.31 84 MET A CA 1
ATOM 640 C C . MET A 1 84 ? 3.960 -8.886 -20.731 1.00 95.31 84 MET A C 1
ATOM 642 O O . MET A 1 84 ? 4.808 -8.259 -21.367 1.00 95.31 84 MET A O 1
ATOM 646 N N . TRP A 1 85 ? 3.104 -8.303 -19.897 1.00 96.75 85 TRP A N 1
ATOM 647 C CA . TRP A 1 85 ? 3.012 -6.857 -19.780 1.00 96.75 85 TRP A CA 1
ATOM 648 C C . TRP A 1 85 ? 4.179 -6.263 -18.990 1.00 96.75 85 TRP A C 1
ATOM 650 O O . TRP A 1 85 ? 4.602 -5.157 -19.310 1.00 96.75 85 TRP A O 1
ATOM 660 N N . SER A 1 86 ? 4.759 -6.984 -18.022 1.00 96.25 86 SER A N 1
ATOM 661 C CA . SER A 1 86 ? 5.973 -6.534 -17.334 1.00 96.25 86 SER A CA 1
ATOM 662 C C . SER A 1 86 ? 7.158 -6.449 -18.294 1.00 96.25 86 SER A C 1
ATOM 664 O O . SER A 1 86 ? 7.898 -5.475 -18.234 1.00 96.25 86 SER A O 1
ATOM 666 N N . VAL A 1 87 ? 7.325 -7.416 -19.207 1.00 95.69 87 VAL A N 1
ATOM 667 C CA . VAL A 1 87 ? 8.402 -7.380 -20.214 1.00 95.69 87 VAL A CA 1
ATOM 668 C C . VAL A 1 87 ? 8.175 -6.276 -21.246 1.00 95.69 87 VAL A C 1
ATOM 670 O O . VAL A 1 87 ? 9.128 -5.586 -21.595 1.00 95.69 87 VAL A O 1
ATOM 673 N N . GLU A 1 88 ? 6.935 -6.058 -21.692 1.00 95.19 88 GLU A N 1
ATOM 674 C CA . GLU A 1 88 ? 6.584 -4.911 -22.549 1.00 95.19 88 GLU A CA 1
ATOM 675 C C . GLU A 1 88 ? 6.879 -3.576 -21.848 1.00 95.19 88 GLU A C 1
ATOM 677 O O . GLU A 1 88 ? 7.458 -2.672 -22.446 1.00 95.19 88 GLU A O 1
ATOM 682 N N . ALA A 1 89 ? 6.582 -3.472 -20.550 1.00 96.38 89 ALA A N 1
ATOM 683 C CA . ALA A 1 89 ? 6.844 -2.267 -19.773 1.00 96.38 89 ALA A CA 1
ATOM 684 C C . ALA A 1 89 ? 8.332 -1.940 -19.592 1.00 96.38 89 ALA A C 1
ATOM 686 O O . ALA A 1 89 ? 8.661 -0.771 -19.395 1.00 96.38 89 ALA A O 1
ATOM 687 N N . LEU A 1 90 ? 9.245 -2.911 -19.715 1.00 94.62 90 LEU A N 1
ATOM 688 C CA . LEU A 1 90 ? 10.690 -2.638 -19.667 1.00 94.62 90 LEU A CA 1
ATOM 689 C C . LEU A 1 90 ? 11.169 -1.755 -20.821 1.00 94.62 90 LEU A C 1
ATOM 691 O O . LEU A 1 90 ? 12.132 -1.006 -20.651 1.00 94.62 90 LEU A O 1
ATOM 695 N N . ASP A 1 91 ? 10.485 -1.809 -21.965 1.00 93.31 91 ASP A N 1
ATOM 696 C CA . ASP A 1 91 ? 10.750 -0.924 -23.101 1.00 93.31 91 ASP A CA 1
ATOM 697 C C . ASP A 1 91 ? 10.136 0.473 -22.910 1.00 93.31 91 ASP A C 1
ATOM 699 O O . ASP A 1 91 ? 10.479 1.404 -23.635 1.00 93.31 91 ASP A O 1
ATOM 703 N N . HIS A 1 92 ? 9.281 0.649 -21.897 1.00 96.69 92 HIS A N 1
ATOM 704 C CA . HIS A 1 92 ? 8.602 1.901 -21.586 1.00 96.69 92 HIS A CA 1
ATOM 705 C C . HIS A 1 92 ? 8.916 2.375 -20.157 1.00 96.69 92 HIS A C 1
ATOM 707 O O . HIS A 1 92 ? 8.040 2.508 -19.294 1.00 96.69 92 HIS A O 1
ATOM 713 N N . ARG A 1 93 ? 10.199 2.671 -19.908 1.00 97.25 93 ARG A N 1
ATOM 714 C CA . ARG A 1 93 ? 10.720 3.140 -18.609 1.00 97.25 93 ARG A CA 1
ATOM 715 C C . ARG A 1 93 ? 9.918 4.284 -17.958 1.00 97.25 93 ARG A C 1
ATOM 717 O O . ARG A 1 93 ? 9.728 4.201 -16.743 1.00 97.25 93 ARG A O 1
ATOM 724 N N . PRO A 1 94 ? 9.375 5.289 -18.685 1.00 97.94 94 PRO A N 1
ATOM 725 C CA . PRO A 1 94 ? 8.517 6.311 -18.074 1.00 97.94 94 PRO A CA 1
ATOM 726 C C . PRO A 1 94 ? 7.285 5.724 -17.377 1.00 97.94 94 PRO A C 1
ATOM 728 O O . PRO A 1 94 ? 6.902 6.174 -16.298 1.00 97.94 94 PRO A O 1
ATOM 731 N N . THR A 1 95 ? 6.694 4.668 -17.949 1.00 98.25 95 THR A N 1
ATOM 732 C CA . THR A 1 95 ? 5.549 3.970 -17.346 1.00 98.25 95 THR A CA 1
ATOM 733 C C . THR A 1 95 ? 5.961 3.205 -16.099 1.00 98.25 95 THR A C 1
ATOM 735 O O . THR A 1 95 ? 5.237 3.242 -15.106 1.00 98.25 95 THR A O 1
ATOM 738 N N . VAL A 1 96 ? 7.134 2.563 -16.103 1.00 98.31 96 VAL A N 1
ATOM 739 C CA . VAL A 1 96 ? 7.669 1.889 -14.909 1.00 98.31 96 VAL A CA 1
ATOM 740 C C . VAL A 1 96 ? 7.918 2.889 -13.781 1.00 98.31 96 VAL A C 1
ATOM 742 O O . VAL A 1 96 ? 7.469 2.657 -12.658 1.00 98.31 96 VAL A O 1
ATOM 745 N N . ALA A 1 97 ? 8.568 4.016 -14.080 1.00 98.06 97 ALA A N 1
ATOM 746 C CA . ALA A 1 97 ? 8.839 5.073 -13.110 1.00 98.06 97 ALA A CA 1
ATOM 747 C C . ALA A 1 97 ? 7.541 5.643 -12.518 1.00 98.06 97 ALA A C 1
ATOM 749 O O . ALA A 1 97 ? 7.407 5.750 -11.298 1.00 98.06 97 ALA A O 1
ATOM 750 N N . ALA A 1 98 ? 6.548 5.937 -13.363 1.00 97.56 98 ALA A N 1
ATOM 751 C CA . ALA A 1 98 ? 5.249 6.436 -12.922 1.00 97.56 98 ALA A CA 1
ATOM 752 C C . ALA A 1 98 ? 4.489 5.411 -12.061 1.00 97.56 98 ALA A C 1
ATOM 754 O O . ALA A 1 98 ? 3.985 5.758 -10.990 1.00 97.56 98 ALA A O 1
ATOM 755 N N . LEU A 1 99 ? 4.446 4.138 -12.475 1.00 97.44 99 LEU A N 1
ATOM 756 C CA . LEU A 1 99 ? 3.825 3.057 -11.704 1.00 97.44 99 LEU A CA 1
ATOM 757 C C . LEU A 1 99 ? 4.474 2.902 -10.329 1.00 97.44 99 LEU A C 1
ATOM 759 O O . LEU A 1 99 ? 3.772 2.909 -9.315 1.00 97.44 99 LEU A O 1
ATOM 763 N N . ALA A 1 100 ? 5.800 2.793 -10.287 1.00 96.44 100 ALA A N 1
ATOM 764 C CA . ALA A 1 100 ? 6.534 2.625 -9.045 1.00 96.44 100 ALA A CA 1
ATOM 765 C C . ALA A 1 100 ? 6.416 3.860 -8.145 1.00 96.44 100 ALA A C 1
ATOM 767 O O . ALA A 1 100 ? 6.233 3.728 -6.938 1.00 96.44 100 ALA A O 1
ATOM 768 N N . GLY A 1 101 ? 6.445 5.061 -8.719 1.00 94.50 101 GLY A N 1
ATOM 769 C CA . GLY A 1 101 ? 6.334 6.313 -7.973 1.00 94.50 101 GLY A CA 1
ATOM 770 C C . GLY A 1 101 ? 4.943 6.531 -7.394 1.00 94.50 101 GLY A C 1
ATOM 771 O O . GLY A 1 101 ? 4.827 6.994 -6.262 1.00 94.50 101 GLY A O 1
ATOM 772 N N . SER A 1 102 ? 3.894 6.068 -8.089 1.00 92.94 102 SER A N 1
ATOM 773 C CA . SER A 1 102 ? 2.520 6.058 -7.562 1.00 92.94 102 SER A CA 1
ATOM 774 C C . SER A 1 102 ? 2.353 5.224 -6.287 1.00 92.94 102 SER A C 1
ATOM 776 O O . SER A 1 102 ? 1.337 5.331 -5.608 1.00 92.94 102 SER A O 1
ATOM 778 N N . VAL A 1 103 ? 3.347 4.392 -5.968 1.00 87.12 103 VAL A N 1
ATOM 779 C CA . VAL A 1 103 ? 3.419 3.599 -4.745 1.00 87.12 103 VAL A CA 1
ATOM 780 C C . VAL A 1 103 ? 4.480 4.186 -3.816 1.00 87.12 103 VAL A C 1
ATOM 782 O O . VAL A 1 103 ? 4.167 4.721 -2.757 1.00 87.12 103 VAL A O 1
ATOM 785 N N . PHE A 1 104 ? 5.749 4.136 -4.214 1.00 84.81 104 PHE A N 1
ATOM 786 C CA . PHE A 1 104 ? 6.877 4.456 -3.341 1.00 84.81 104 PHE A CA 1
ATOM 787 C C . PHE A 1 104 ? 7.074 5.947 -3.084 1.00 84.81 104 PHE A C 1
ATOM 789 O O . PHE A 1 104 ? 7.690 6.298 -2.080 1.00 84.81 104 PHE A O 1
ATOM 796 N N . GLY A 1 105 ? 6.523 6.817 -3.933 1.00 80.00 105 GLY A N 1
ATOM 797 C CA . GLY A 1 105 ? 6.480 8.251 -3.666 1.00 80.00 105 GLY A CA 1
ATOM 798 C C . GLY A 1 105 ? 5.577 8.606 -2.481 1.00 80.00 105 GLY A C 1
ATOM 799 O O . GLY A 1 105 ? 5.784 9.646 -1.872 1.00 80.00 105 GLY A O 1
ATOM 800 N N . PHE A 1 106 ? 4.616 7.743 -2.134 1.00 69.75 106 PHE A N 1
ATOM 801 C CA . PHE A 1 106 ? 3.679 7.927 -1.018 1.00 69.75 106 PHE A CA 1
ATOM 802 C C . PHE A 1 106 ? 4.076 7.149 0.243 1.00 69.75 106 PHE A C 1
ATOM 804 O O . PHE A 1 106 ? 3.519 7.375 1.314 1.00 69.75 106 PHE A O 1
ATOM 811 N N . LEU A 1 107 ? 5.002 6.193 0.131 1.00 58.19 107 LEU A N 1
ATOM 812 C CA . LEU A 1 107 ? 5.405 5.363 1.261 1.00 58.19 107 LEU A CA 1
ATOM 813 C C . LEU A 1 107 ? 6.591 5.987 2.001 1.00 58.19 107 LEU A C 1
ATOM 815 O O . LEU A 1 107 ? 7.628 6.198 1.367 1.00 58.19 107 LEU A O 1
ATOM 819 N N . PRO A 1 108 ? 6.516 6.176 3.334 1.00 43.41 108 PRO A N 1
ATOM 820 C CA . PRO A 1 108 ? 7.607 6.761 4.122 1.00 43.41 108 PRO A CA 1
ATOM 821 C C . PRO A 1 108 ? 8.879 5.902 4.066 1.00 43.41 108 PRO A C 1
ATOM 823 O O . PRO A 1 108 ? 9.994 6.419 4.052 1.00 43.41 108 PRO A O 1
ATOM 826 N N . LYS A 1 109 ? 8.710 4.578 3.968 1.00 60.75 109 LYS A N 1
ATOM 827 C CA . LYS A 1 109 ? 9.772 3.586 3.773 1.00 60.75 109 LYS A CA 1
ATOM 828 C C . LYS A 1 109 ? 9.327 2.587 2.710 1.00 60.75 109 LYS A C 1
ATOM 830 O O . LYS A 1 109 ? 8.156 2.231 2.641 1.00 60.75 109 LYS A O 1
ATOM 835 N N . ALA A 1 110 ? 10.262 2.102 1.897 1.00 54.69 110 ALA A N 1
ATOM 836 C CA . ALA A 1 110 ? 9.941 1.216 0.777 1.00 54.69 110 ALA A CA 1
ATOM 837 C C . ALA A 1 110 ? 9.589 -0.232 1.202 1.00 54.69 110 ALA A C 1
ATOM 839 O O . ALA A 1 110 ? 9.141 -1.021 0.376 1.00 54.69 110 ALA A O 1
ATOM 840 N N . GLY A 1 111 ? 9.741 -0.578 2.488 1.00 70.38 111 GLY A N 1
ATOM 841 C CA . GLY A 1 111 ? 9.466 -1.917 3.019 1.00 70.38 111 GLY A CA 1
ATOM 842 C C . GLY A 1 111 ? 10.504 -2.958 2.582 1.00 70.38 111 GLY A C 1
ATOM 843 O O . GLY A 1 111 ? 11.640 -2.617 2.256 1.00 70.38 111 GLY A O 1
ATOM 844 N N . ARG A 1 112 ? 10.119 -4.244 2.572 1.00 75.06 112 ARG A N 1
ATOM 845 C CA . ARG A 1 112 ? 10.965 -5.362 2.103 1.00 75.06 112 ARG A CA 1
ATOM 846 C C . ARG A 1 112 ? 11.020 -5.413 0.568 1.00 75.06 112 ARG A C 1
ATOM 848 O O . ARG A 1 112 ? 10.416 -6.292 -0.053 1.00 75.06 112 ARG A O 1
ATOM 855 N N . VAL A 1 113 ? 11.714 -4.459 -0.045 1.00 82.56 113 VAL A N 1
ATOM 856 C CA . VAL A 1 113 ? 11.958 -4.355 -1.499 1.00 82.56 113 VAL A CA 1
ATOM 857 C C . VAL A 1 113 ? 13.452 -4.456 -1.810 1.00 82.56 113 VAL A C 1
ATOM 859 O O . VAL A 1 113 ? 14.270 -4.526 -0.898 1.00 82.56 113 VAL A O 1
ATOM 862 N N . ARG A 1 114 ? 13.817 -4.486 -3.094 1.00 88.88 114 ARG A N 1
ATOM 863 C CA . ARG A 1 114 ? 15.224 -4.507 -3.525 1.00 88.88 114 ARG A CA 1
ATOM 864 C C . ARG A 1 114 ? 15.939 -3.193 -3.205 1.00 88.88 114 ARG A C 1
ATOM 866 O O . ARG A 1 114 ? 15.325 -2.129 -3.237 1.00 88.88 114 ARG A O 1
ATOM 873 N N . ASP A 1 115 ? 17.256 -3.243 -3.018 1.00 90.94 115 ASP A N 1
ATOM 874 C CA . ASP A 1 115 ? 18.069 -2.059 -2.693 1.00 90.94 115 ASP A CA 1
ATOM 875 C C . ASP A 1 115 ? 17.986 -0.949 -3.751 1.00 90.94 115 ASP A C 1
ATOM 877 O O . ASP A 1 115 ? 17.996 0.237 -3.417 1.00 90.94 115 ASP A O 1
ATOM 881 N N . SER A 1 116 ? 17.883 -1.313 -5.036 1.00 93.62 116 SER A N 1
ATOM 882 C CA . SER A 1 116 ? 17.668 -0.348 -6.123 1.00 93.62 116 SER A CA 1
ATOM 883 C C . SER A 1 116 ? 16.354 0.411 -5.942 1.00 93.62 116 SER A C 1
ATOM 885 O O . SER A 1 116 ? 16.329 1.632 -6.079 1.00 93.62 116 SER A O 1
ATOM 887 N N . THR A 1 117 ? 15.290 -0.296 -5.554 1.00 94.06 117 THR A N 1
ATOM 888 C CA . THR A 1 117 ? 13.984 0.283 -5.230 1.00 94.06 117 THR A CA 1
ATOM 889 C C . THR A 1 117 ? 14.069 1.173 -3.992 1.00 94.06 117 THR A C 1
ATOM 891 O O . THR A 1 117 ? 13.514 2.267 -4.008 1.00 94.06 117 THR A O 1
ATOM 894 N N . VAL A 1 118 ? 14.796 0.767 -2.940 1.00 85.31 118 VAL A N 1
ATOM 895 C CA . VAL A 1 118 ? 14.987 1.590 -1.727 1.00 85.31 118 VAL A CA 1
ATOM 896 C C . VAL A 1 118 ? 15.648 2.926 -2.066 1.00 85.31 118 VAL A C 1
ATOM 898 O O . VAL A 1 118 ? 15.120 3.974 -1.690 1.00 85.31 118 VAL A O 1
ATOM 901 N N . ARG A 1 119 ? 16.772 2.900 -2.797 1.00 92.81 119 ARG A N 1
ATOM 902 C CA . ARG A 1 119 ? 17.498 4.117 -3.200 1.00 92.81 119 ARG A CA 1
ATOM 903 C C . ARG A 1 119 ? 16.633 5.021 -4.070 1.00 92.81 119 ARG A C 1
ATOM 905 O O . ARG A 1 119 ? 16.543 6.218 -3.812 1.00 92.81 119 ARG A O 1
ATOM 912 N N . TRP A 1 120 ? 15.956 4.440 -5.056 1.00 96.81 120 TRP A N 1
ATOM 913 C CA . TRP A 1 120 ? 15.077 5.188 -5.944 1.00 96.81 120 TRP A CA 1
ATOM 914 C C . TRP A 1 120 ? 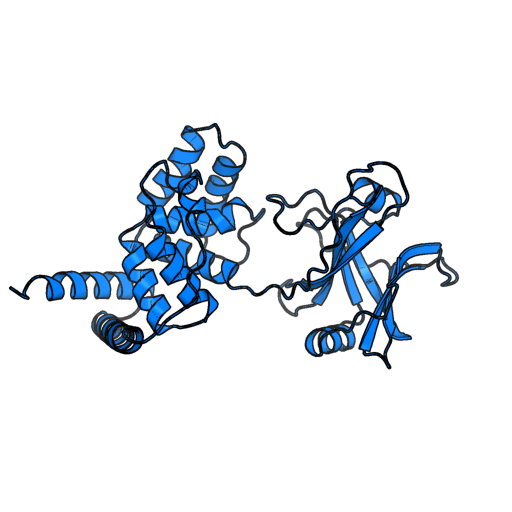13.877 5.803 -5.212 1.00 96.81 120 TRP A C 1
ATOM 916 O O . TRP A 1 120 ? 13.538 6.962 -5.437 1.00 96.81 120 TRP A O 1
ATOM 926 N N . ALA A 1 121 ? 13.274 5.073 -4.270 1.00 89.75 121 ALA A N 1
ATOM 927 C CA . ALA A 1 121 ? 12.126 5.542 -3.498 1.00 89.75 121 ALA A CA 1
ATOM 928 C C . ALA A 1 121 ? 12.430 6.809 -2.680 1.00 89.75 121 ALA A C 1
ATOM 930 O O . ALA A 1 121 ? 11.535 7.625 -2.471 1.00 89.75 121 ALA A O 1
ATOM 931 N N . VAL A 1 122 ? 13.677 7.000 -2.229 1.00 89.00 122 VAL A N 1
ATOM 932 C CA . VAL A 1 122 ? 14.105 8.242 -1.555 1.00 89.00 122 VAL A CA 1
ATOM 933 C C . VAL A 1 122 ? 13.968 9.443 -2.493 1.00 89.00 122 VAL A C 1
ATOM 935 O O . VAL A 1 122 ? 13.402 10.463 -2.100 1.00 89.00 122 VAL A O 1
ATOM 938 N N . LEU A 1 123 ? 14.424 9.306 -3.740 1.00 93.69 123 LEU A N 1
ATOM 939 C CA . LEU A 1 123 ? 14.304 10.352 -4.757 1.00 93.69 123 LEU A CA 1
ATOM 940 C C . LEU A 1 123 ? 12.834 10.598 -5.111 1.00 93.69 123 LEU A C 1
ATOM 942 O O . LEU A 1 123 ? 12.391 11.745 -5.139 1.00 93.69 123 LEU A O 1
ATOM 946 N N . ALA A 1 124 ? 12.060 9.526 -5.310 1.00 92.56 124 ALA A N 1
ATOM 947 C CA . ALA A 1 124 ? 10.640 9.618 -5.644 1.00 92.56 124 ALA A CA 1
ATOM 948 C C . ALA A 1 124 ? 9.840 10.371 -4.567 1.00 92.56 124 ALA A C 1
ATOM 950 O O . ALA A 1 124 ? 9.003 11.211 -4.894 1.00 92.56 124 ALA A O 1
ATOM 951 N N . ARG A 1 125 ? 10.122 10.131 -3.279 1.00 87.06 125 ARG A N 1
ATOM 952 C CA . ARG A 1 125 ? 9.516 10.897 -2.178 1.00 87.06 125 ARG A CA 1
ATOM 953 C C . ARG A 1 125 ? 9.866 12.380 -2.241 1.00 87.06 125 ARG A C 1
ATOM 955 O O . ARG A 1 125 ? 8.974 13.210 -2.103 1.00 87.06 125 ARG A O 1
ATOM 962 N N . ARG A 1 126 ? 11.136 12.717 -2.485 1.00 89.38 126 ARG A N 1
ATOM 963 C CA . ARG A 1 126 ? 11.577 14.115 -2.601 1.00 89.38 126 ARG A CA 1
ATOM 964 C C . ARG A 1 126 ? 10.860 14.837 -3.744 1.00 89.38 126 ARG A C 1
ATOM 966 O O . ARG A 1 126 ? 10.290 15.896 -3.513 1.00 89.38 126 ARG A O 1
ATOM 973 N N . ALA A 1 127 ? 10.818 14.235 -4.933 1.00 92.12 127 ALA A N 1
ATOM 974 C CA . ALA A 1 127 ? 10.108 14.801 -6.085 1.00 92.12 127 ALA A CA 1
ATOM 975 C C . ALA A 1 127 ? 8.597 14.940 -5.850 1.00 92.12 127 ALA A C 1
ATOM 977 O O . ALA A 1 127 ? 7.946 15.800 -6.433 1.00 92.12 127 ALA A O 1
ATOM 978 N N . ARG A 1 128 ? 8.013 14.089 -4.995 1.00 88.44 128 ARG A N 1
ATOM 979 C CA . ARG A 1 128 ? 6.609 14.219 -4.598 1.00 88.44 128 ARG A CA 1
ATOM 980 C C . ARG A 1 128 ? 6.383 15.375 -3.627 1.00 88.44 128 ARG A C 1
ATOM 982 O O . ARG A 1 128 ? 5.388 16.079 -3.782 1.00 88.44 128 ARG A O 1
ATOM 989 N N . ALA A 1 129 ? 7.239 15.499 -2.614 1.00 83.94 129 ALA A N 1
ATOM 990 C CA . ALA A 1 129 ? 7.124 16.518 -1.575 1.00 83.94 129 ALA A CA 1
ATOM 991 C C . ALA A 1 129 ? 7.247 17.929 -2.164 1.00 83.94 129 ALA A C 1
ATOM 993 O O . ALA A 1 129 ? 6.517 18.827 -1.758 1.00 83.94 129 ALA A O 1
ATOM 994 N N . ASP A 1 130 ? 8.103 18.090 -3.174 1.00 87.62 130 ASP A N 1
ATOM 995 C CA . ASP A 1 130 ? 8.278 19.344 -3.894 1.00 87.62 130 ASP A CA 1
ATOM 996 C C . ASP A 1 130 ? 7.912 19.187 -5.376 1.00 87.62 130 ASP A C 1
ATOM 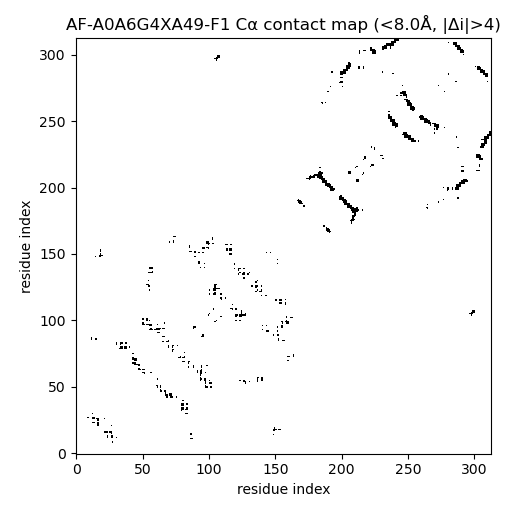998 O O . ASP A 1 130 ? 8.765 19.040 -6.249 1.00 87.62 130 ASP A O 1
ATOM 1002 N N . ARG A 1 131 ? 6.605 19.203 -5.673 1.00 81.62 131 ARG A N 1
ATOM 1003 C CA . ARG A 1 131 ? 6.100 19.071 -7.054 1.00 81.62 131 ARG A CA 1
ATOM 1004 C C . ARG A 1 131 ? 6.528 20.220 -7.976 1.00 81.62 131 ARG A C 1
ATOM 1006 O O . ARG A 1 131 ? 6.385 20.086 -9.189 1.00 81.62 131 ARG A O 1
ATOM 1013 N N . GLY A 1 132 ? 6.974 21.347 -7.414 1.00 82.75 132 GLY A N 1
ATOM 1014 C CA . GLY A 1 132 ? 7.478 22.494 -8.170 1.00 82.75 132 GLY A CA 1
ATOM 1015 C C . GLY A 1 132 ? 8.960 22.370 -8.530 1.00 82.75 132 GLY A C 1
ATOM 1016 O O . GLY A 1 132 ? 9.412 23.019 -9.474 1.00 82.75 132 GLY A O 1
ATOM 1017 N N . ASP A 1 133 ? 9.708 21.521 -7.822 1.00 88.06 133 ASP A N 1
ATOM 1018 C CA . ASP A 1 133 ? 11.130 21.298 -8.058 1.00 88.06 133 ASP A CA 1
ATOM 1019 C C . ASP A 1 133 ? 11.361 20.381 -9.268 1.00 88.06 133 ASP A C 1
ATOM 1021 O O . ASP A 1 133 ? 11.452 19.151 -9.180 1.00 88.06 133 ASP A O 1
ATOM 1025 N N . SER A 1 134 ? 11.503 21.016 -10.431 1.00 88.75 134 SER A N 1
ATOM 1026 C CA . SER A 1 134 ? 11.883 20.336 -11.673 1.00 88.75 134 SER A CA 1
ATOM 1027 C C . SER A 1 134 ? 13.192 19.541 -11.558 1.00 88.75 134 SER A C 1
ATOM 1029 O O . SER A 1 134 ? 13.318 18.510 -12.214 1.00 88.75 134 SER A O 1
ATOM 1031 N N . ALA A 1 135 ? 14.136 19.942 -10.696 1.00 92.56 135 ALA A N 1
ATOM 1032 C CA . ALA A 1 135 ? 15.388 19.212 -10.516 1.00 92.56 135 ALA A CA 1
ATOM 1033 C C . ALA A 1 135 ? 15.170 17.902 -9.745 1.00 92.56 135 ALA A C 1
ATOM 1035 O O . ALA A 1 135 ? 15.777 16.884 -10.080 1.00 92.56 135 ALA A O 1
ATOM 1036 N N . ALA A 1 136 ? 14.269 17.887 -8.757 1.00 90.00 136 ALA A N 1
ATOM 1037 C CA . ALA A 1 136 ? 13.892 16.657 -8.066 1.00 90.00 136 ALA A CA 1
ATOM 1038 C C . ALA A 1 136 ? 13.183 15.670 -9.009 1.00 90.00 136 ALA A C 1
ATOM 1040 O O . ALA A 1 136 ? 13.484 14.475 -8.974 1.00 90.00 136 ALA A O 1
ATOM 1041 N N . ALA A 1 137 ? 12.286 16.155 -9.875 1.00 91.69 137 ALA A N 1
ATOM 1042 C CA . ALA A 1 137 ? 11.638 15.331 -10.898 1.00 91.69 137 ALA A CA 1
ATOM 1043 C C . ALA A 1 137 ? 12.655 14.743 -11.898 1.00 91.69 137 ALA A C 1
ATOM 1045 O O . ALA A 1 137 ? 12.626 13.538 -12.159 1.00 91.69 137 ALA A O 1
ATOM 1046 N N . SER A 1 138 ? 13.600 15.556 -12.386 1.00 93.75 138 SER A N 1
ATOM 1047 C CA . SER A 1 138 ? 14.685 15.093 -13.262 1.00 93.75 138 SER A CA 1
ATOM 1048 C C . SER A 1 138 ? 15.561 14.040 -12.586 1.00 93.75 138 SER A C 1
ATOM 1050 O O . SER A 1 138 ? 15.800 12.992 -13.173 1.00 93.75 138 SER A O 1
ATOM 1052 N N . ALA A 1 139 ? 15.953 14.238 -11.323 1.00 95.56 139 ALA A N 1
ATOM 1053 C CA . ALA A 1 139 ? 16.784 13.276 -10.596 1.00 95.56 139 ALA A CA 1
ATOM 1054 C C . ALA A 1 139 ? 16.113 11.897 -10.434 1.00 95.56 139 ALA A C 1
ATOM 1056 O O . ALA A 1 139 ? 16.783 10.863 -10.467 1.00 95.56 139 ALA A O 1
ATOM 1057 N N . VAL A 1 140 ? 14.784 11.854 -10.265 1.00 95.25 140 VAL A N 1
ATOM 1058 C CA . VAL A 1 140 ? 14.027 10.590 -10.212 1.00 95.25 140 VAL A CA 1
ATOM 1059 C C . VAL A 1 140 ? 14.077 9.856 -11.545 1.00 95.25 140 VAL A C 1
ATOM 1061 O O . VAL A 1 140 ? 14.240 8.632 -11.558 1.00 95.25 140 VAL A O 1
ATOM 1064 N N . TRP A 1 141 ? 13.924 10.593 -12.643 1.00 96.75 141 TRP A N 1
ATOM 1065 C CA . TRP A 1 141 ? 13.962 10.044 -13.991 1.00 96.75 141 TRP A CA 1
ATOM 1066 C C . TRP A 1 141 ? 15.372 9.585 -14.384 1.00 96.75 141 TRP A C 1
ATOM 1068 O O . TRP A 1 141 ? 15.542 8.435 -14.786 1.00 96.75 141 TRP A O 1
ATOM 1078 N N . GLU A 1 142 ? 16.390 10.418 -14.158 1.00 97.12 142 GLU A N 1
ATOM 1079 C CA . GLU A 1 142 ? 17.802 10.096 -14.401 1.00 97.12 142 GLU A CA 1
ATOM 1080 C C . GLU A 1 142 ? 18.222 8.820 -13.661 1.00 97.12 142 GLU A C 1
ATOM 1082 O O . GLU A 1 142 ? 18.922 7.969 -14.210 1.00 97.12 142 GLU A O 1
ATOM 1087 N N . ALA A 1 143 ? 17.733 8.625 -12.432 1.00 97.75 143 ALA A N 1
ATOM 1088 C CA . ALA A 1 143 ? 17.979 7.398 -11.687 1.00 97.75 143 ALA A CA 1
ATOM 1089 C C . ALA A 1 143 ? 17.381 6.153 -12.370 1.00 97.75 143 ALA A C 1
ATOM 1091 O O . ALA A 1 143 ? 17.979 5.085 -12.283 1.00 97.75 143 ALA A O 1
ATOM 1092 N N . VAL A 1 144 ? 16.231 6.260 -13.048 1.00 97.75 144 VAL A N 1
ATOM 1093 C CA . VAL A 1 144 ? 15.627 5.153 -13.820 1.00 97.75 144 VAL A CA 1
ATOM 1094 C C . VAL A 1 144 ? 16.338 4.948 -15.154 1.00 97.75 144 VAL A C 1
ATOM 1096 O O . VAL A 1 144 ? 16.467 3.808 -15.602 1.00 97.75 144 VAL A O 1
ATOM 1099 N N . GLU A 1 145 ? 16.826 6.004 -15.802 1.00 97.25 145 GLU A N 1
ATOM 1100 C CA . GLU A 1 145 ? 17.659 5.876 -17.006 1.00 97.25 145 GLU A CA 1
ATOM 1101 C C . GLU A 1 145 ? 18.991 5.188 -16.706 1.00 97.25 145 GLU A C 1
ATOM 1103 O O . GLU A 1 145 ? 19.405 4.295 -17.446 1.00 97.25 145 GLU A O 1
ATOM 1108 N N . ALA A 1 146 ? 19.610 5.516 -15.573 1.00 97.56 146 ALA A N 1
ATOM 1109 C CA . ALA A 1 146 ? 20.848 4.891 -15.123 1.00 97.56 146 ALA A CA 1
ATOM 1110 C C . ALA A 1 146 ? 20.671 3.441 -14.637 1.00 97.56 146 ALA A C 1
ATOM 1112 O O . ALA A 1 146 ? 21.663 2.739 -14.442 1.00 97.56 146 ALA A O 1
ATOM 1113 N N . MET A 1 147 ? 19.436 2.974 -14.413 1.00 98.06 147 MET A N 1
ATOM 1114 C CA . MET A 1 147 ? 19.194 1.593 -14.001 1.00 98.06 147 MET A CA 1
ATOM 1115 C C . MET A 1 147 ? 19.437 0.604 -15.140 1.00 98.06 147 MET A C 1
ATOM 1117 O O . MET A 1 147 ? 18.952 0.752 -16.268 1.00 98.06 147 MET A O 1
ATOM 1121 N N . GLU A 1 148 ? 20.097 -0.492 -14.785 1.00 97.06 148 GLU A N 1
ATOM 1122 C CA . GLU A 1 148 ? 20.170 -1.675 -15.630 1.00 97.06 148 GLU A CA 1
ATOM 1123 C C . GLU A 1 148 ? 18.795 -2.343 -15.741 1.00 97.06 148 GLU A C 1
ATOM 1125 O O . GLU A 1 148 ? 17.950 -2.237 -14.847 1.00 97.06 148 GLU A O 1
ATOM 1130 N N . VAL A 1 149 ? 18.563 -3.089 -16.823 1.00 95.94 149 VAL A N 1
ATOM 1131 C CA . VAL A 1 149 ? 17.260 -3.729 -17.085 1.00 95.94 149 VAL A CA 1
ATOM 1132 C C . VAL A 1 149 ? 16.758 -4.569 -15.891 1.00 95.94 149 VAL A C 1
ATOM 1134 O O . VAL A 1 149 ? 15.601 -4.381 -15.500 1.00 95.94 149 VAL A O 1
ATOM 1137 N N . PRO A 1 150 ? 17.583 -5.407 -15.221 1.00 96.75 150 PRO A N 1
ATOM 1138 C CA . PRO A 1 150 ? 17.136 -6.143 -14.035 1.00 96.75 150 PRO A CA 1
ATOM 1139 C C . PRO A 1 150 ? 16.731 -5.245 -12.858 1.00 96.75 150 PRO A C 1
ATOM 1141 O O . PRO A 1 150 ? 15.876 -5.628 -12.060 1.00 96.75 150 PRO A O 1
ATOM 1144 N N . GLN A 1 151 ? 17.304 -4.042 -12.740 1.00 97.56 151 GLN A N 1
ATOM 1145 C CA . GLN A 1 151 ? 16.940 -3.066 -11.707 1.00 97.56 151 GLN A CA 1
ATOM 1146 C C . GLN A 1 151 ? 15.626 -2.346 -12.036 1.00 97.56 151 GLN A C 1
ATOM 1148 O O . GLN A 1 151 ? 14.850 -2.074 -11.123 1.00 97.56 151 GLN A O 1
ATOM 1153 N N . VAL A 1 152 ? 15.334 -2.093 -13.317 1.00 98.00 152 VAL A N 1
ATOM 1154 C CA . VAL A 1 152 ? 14.034 -1.551 -13.763 1.00 98.00 152 VAL A CA 1
ATOM 1155 C C . VAL A 1 152 ? 12.921 -2.583 -13.567 1.00 98.00 152 VAL A C 1
ATOM 1157 O O . VAL A 1 152 ? 11.869 -2.265 -13.013 1.00 98.00 152 VAL A O 1
ATOM 1160 N N . TYR A 1 153 ? 13.165 -3.843 -13.943 1.00 97.44 153 TYR A N 1
ATOM 1161 C CA . TYR A 1 153 ? 12.256 -4.956 -13.641 1.00 97.44 153 TYR A CA 1
ATOM 1162 C C . TYR A 1 153 ? 12.076 -5.127 -12.128 1.00 97.44 153 TYR A C 1
ATOM 1164 O O . TYR A 1 153 ? 10.962 -5.280 -11.627 1.00 97.44 153 TYR A O 1
ATOM 1172 N N . GLY A 1 154 ? 13.198 -5.006 -11.411 1.00 96.12 154 GLY A N 1
ATOM 1173 C CA . GLY A 1 154 ? 13.333 -4.594 -10.019 1.00 96.12 154 GLY A CA 1
ATOM 1174 C C . GLY A 1 154 ? 12.191 -3.740 -9.484 1.00 96.12 154 GLY A C 1
ATOM 1175 O O . GLY A 1 154 ? 11.307 -4.153 -8.734 1.00 96.12 154 GLY A O 1
ATOM 1176 N N . LEU A 1 155 ? 12.256 -2.499 -9.917 1.00 97.75 155 LEU A N 1
ATOM 1177 C CA . LEU A 1 155 ? 11.386 -1.430 -9.500 1.00 97.75 155 LEU A CA 1
ATOM 1178 C C . LEU A 1 155 ? 9.909 -1.706 -9.838 1.00 97.75 155 LEU A C 1
ATOM 1180 O O . LEU A 1 155 ? 9.037 -1.500 -8.989 1.00 97.75 155 LEU A O 1
ATOM 1184 N N . LEU A 1 156 ? 9.632 -2.225 -11.040 1.00 97.88 156 LEU A N 1
ATOM 1185 C CA . LEU A 1 156 ? 8.277 -2.549 -11.490 1.00 97.88 156 LEU A CA 1
ATOM 1186 C C . LEU A 1 156 ? 7.616 -3.611 -10.603 1.00 97.88 156 LEU A C 1
ATOM 1188 O O . LEU A 1 156 ? 6.539 -3.381 -10.058 1.00 97.88 156 LEU A O 1
ATOM 1192 N N . GLU A 1 157 ? 8.262 -4.765 -10.440 1.00 95.75 157 GLU A N 1
ATOM 1193 C CA . GLU A 1 157 ? 7.714 -5.889 -9.674 1.00 95.75 157 GLU A CA 1
ATOM 1194 C C . GLU A 1 157 ? 7.515 -5.524 -8.195 1.00 95.75 157 GLU A C 1
ATOM 1196 O O . GLU A 1 157 ? 6.519 -5.919 -7.588 1.00 95.75 157 GLU A O 1
ATOM 1201 N N . ASP A 1 158 ? 8.416 -4.724 -7.614 1.00 91.88 158 ASP A N 1
ATOM 1202 C CA . ASP A 1 158 ? 8.235 -4.212 -6.254 1.00 91.88 158 ASP A CA 1
ATOM 1203 C C . ASP A 1 158 ? 6.998 -3.310 -6.151 1.00 91.88 158 ASP A C 1
ATOM 1205 O O . ASP A 1 158 ? 6.193 -3.480 -5.231 1.00 91.88 158 ASP A O 1
ATOM 1209 N N . GLY A 1 159 ? 6.798 -2.407 -7.117 1.00 93.44 159 GLY A N 1
ATOM 1210 C CA . GLY A 1 159 ? 5.624 -1.533 -7.172 1.00 93.44 159 GLY A CA 1
ATOM 1211 C C . GLY A 1 159 ? 4.316 -2.311 -7.339 1.00 93.44 159 GLY A C 1
ATOM 1212 O O . GLY A 1 159 ? 3.353 -2.073 -6.606 1.00 93.44 159 GLY A O 1
ATOM 1213 N N . LEU A 1 160 ? 4.282 -3.288 -8.250 1.00 93.38 160 LEU A N 1
ATOM 1214 C CA . LEU A 1 160 ? 3.110 -4.141 -8.477 1.00 93.38 160 LEU A CA 1
ATOM 1215 C C . LEU A 1 160 ? 2.780 -4.994 -7.256 1.00 93.38 160 LEU A C 1
ATOM 1217 O O . LEU A 1 160 ? 1.616 -5.080 -6.861 1.00 93.38 160 LEU A O 1
ATOM 1221 N N . ARG A 1 161 ? 3.789 -5.597 -6.620 1.00 87.19 161 ARG A N 1
ATOM 1222 C CA . ARG A 1 161 ? 3.594 -6.385 -5.401 1.00 87.19 161 ARG A CA 1
ATOM 1223 C C . ARG A 1 161 ? 2.942 -5.541 -4.318 1.00 87.19 161 ARG A C 1
ATOM 1225 O O . ARG A 1 161 ? 1.916 -5.947 -3.794 1.00 87.19 161 ARG A O 1
ATOM 1232 N N . VAL A 1 162 ? 3.484 -4.362 -4.023 1.00 76.44 162 VAL A N 1
ATOM 1233 C CA . VAL A 1 162 ? 2.933 -3.486 -2.980 1.00 76.44 162 VAL A CA 1
ATOM 1234 C C . VAL A 1 162 ? 1.517 -3.021 -3.326 1.00 76.44 162 VAL A C 1
ATOM 1236 O O . VAL A 1 162 ? 0.636 -3.051 -2.472 1.00 76.44 162 VAL A O 1
ATOM 1239 N N . ARG A 1 163 ? 1.262 -2.661 -4.587 1.00 83.06 163 ARG A N 1
ATOM 1240 C CA . ARG A 1 163 ? -0.060 -2.226 -5.061 1.00 83.06 163 ARG A CA 1
ATOM 1241 C C . ARG A 1 163 ? -1.126 -3.324 -4.991 1.00 83.06 163 ARG A C 1
ATOM 1243 O O . ARG A 1 163 ? -2.306 -3.025 -4.843 1.00 83.06 163 ARG A O 1
ATOM 1250 N N . THR A 1 164 ? -0.722 -4.586 -5.116 1.00 80.06 164 THR A N 1
A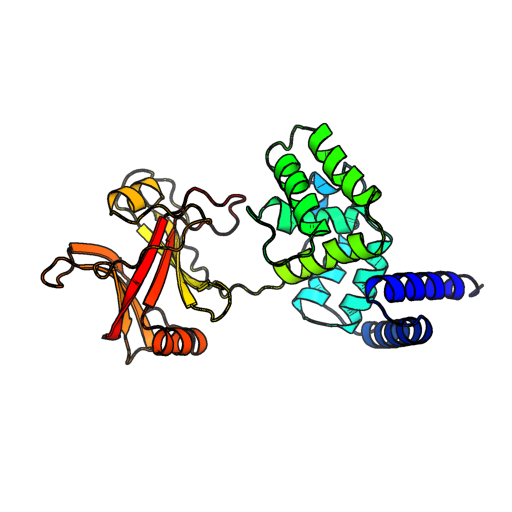TOM 1251 C CA . THR A 1 164 ? -1.622 -5.752 -5.090 1.00 80.06 164 THR A CA 1
ATOM 1252 C C . THR A 1 164 ? -1.773 -6.372 -3.705 1.00 80.06 164 THR A C 1
ATOM 1254 O O . THR A 1 164 ? -2.567 -7.308 -3.538 1.00 80.06 164 THR A O 1
ATOM 1257 N N . ILE A 1 165 ? -1.074 -5.840 -2.693 1.00 70.38 165 ILE A N 1
ATOM 1258 C CA . ILE A 1 165 ? -1.395 -6.113 -1.294 1.00 70.38 165 ILE A CA 1
ATOM 1259 C C . ILE A 1 165 ? -2.815 -5.595 -1.071 1.00 70.38 165 ILE A C 1
ATOM 1261 O O . ILE A 1 165 ? -3.059 -4.401 -0.907 1.00 70.38 165 ILE A O 1
ATOM 1265 N N . LYS A 1 166 ? -3.776 -6.526 -1.088 1.00 53.81 166 LYS A N 1
ATOM 1266 C CA . LYS A 1 166 ? -5.118 -6.292 -0.568 1.00 53.81 166 LYS A CA 1
ATOM 1267 C C . LYS A 1 166 ? -4.959 -6.115 0.932 1.00 53.81 166 LYS A C 1
ATOM 1269 O O . LYS A 1 166 ? -5.008 -7.090 1.680 1.00 53.81 166 LYS A O 1
ATOM 1274 N N . TRP A 1 167 ? -4.722 -4.882 1.358 1.00 44.91 167 TRP A N 1
ATOM 1275 C CA . TRP A 1 167 ? -4.959 -4.509 2.738 1.00 44.91 167 TRP A CA 1
ATOM 1276 C C . TRP A 1 167 ? -6.421 -4.876 3.019 1.00 44.91 167 TRP A C 1
ATOM 1278 O O . TRP A 1 167 ? -7.296 -4.444 2.262 1.00 44.91 167 TRP A O 1
ATOM 1288 N N . PRO A 1 168 ? -6.722 -5.736 4.005 1.00 35.25 168 PRO A N 1
ATOM 1289 C CA . PRO A 1 168 ? -8.098 -5.953 4.409 1.00 35.25 168 PRO A CA 1
ATOM 1290 C C . PRO A 1 168 ? -8.565 -4.646 5.046 1.00 35.25 168 PRO A C 1
ATOM 1292 O O . PRO A 1 168 ? -8.374 -4.438 6.230 1.00 35.25 168 PRO A O 1
ATOM 1295 N N . VAL A 1 169 ? -9.088 -3.722 4.247 1.00 38.66 169 VAL A N 1
ATOM 1296 C CA . VAL A 1 169 ? -9.641 -2.458 4.724 1.00 38.66 169 VAL A CA 1
ATOM 1297 C C . VAL A 1 169 ? -11.115 -2.492 4.367 1.00 38.66 169 VAL A C 1
ATOM 1299 O O . VAL A 1 169 ? -11.495 -2.305 3.213 1.00 38.66 169 VAL A O 1
ATOM 1302 N N . VAL A 1 170 ? -11.951 -2.779 5.361 1.00 33.09 170 VAL A N 1
ATOM 1303 C CA . VAL A 1 170 ? -13.371 -2.432 5.299 1.00 33.09 170 VAL A CA 1
ATOM 1304 C C . VAL A 1 170 ? -13.441 -0.955 5.675 1.00 33.09 170 VAL A C 1
ATOM 1306 O O . VAL A 1 170 ? -13.342 -0.615 6.850 1.00 33.09 170 VAL A O 1
ATOM 1309 N N . VAL A 1 171 ? -13.524 -0.071 4.677 1.00 34.09 171 VAL A N 1
ATOM 1310 C CA . VAL A 1 171 ? -13.744 1.362 4.911 1.00 34.09 171 VAL A CA 1
ATOM 1311 C C . VAL A 1 171 ? -15.246 1.585 5.070 1.00 34.09 171 VAL A C 1
ATOM 1313 O O . VAL A 1 171 ? -15.997 1.461 4.105 1.00 34.09 171 VAL A O 1
ATOM 1316 N N . HIS A 1 172 ? -15.699 1.929 6.274 1.00 32.03 172 HIS A N 1
ATOM 1317 C CA . HIS A 1 172 ? -17.024 2.519 6.465 1.00 32.03 172 HIS A CA 1
ATOM 1318 C C . HIS A 1 172 ? -16.904 4.030 6.294 1.00 32.03 172 HIS A C 1
ATOM 1320 O O . HIS A 1 172 ? -16.608 4.723 7.259 1.00 32.03 172 HIS A O 1
ATOM 1326 N N . HIS A 1 173 ? -17.049 4.539 5.071 1.00 30.27 173 HIS A N 1
ATOM 1327 C CA . HIS A 1 173 ? -17.069 5.982 4.840 1.00 30.27 173 HIS A CA 1
ATOM 1328 C C . HIS A 1 173 ? -18.264 6.604 5.576 1.00 30.27 173 HIS A C 1
ATOM 1330 O O . HIS A 1 173 ? -19.412 6.361 5.210 1.00 30.27 173 HIS A O 1
ATOM 1336 N N . SER A 1 174 ? -17.989 7.382 6.615 1.00 31.92 174 SER A N 1
ATOM 1337 C CA . SER A 1 174 ? -18.881 8.421 7.121 1.00 31.92 174 SER A CA 1
ATOM 1338 C C . SER A 1 174 ? -18.286 9.756 6.687 1.00 31.92 174 SER A C 1
ATOM 1340 O O . SER A 1 174 ? -17.083 9.969 6.830 1.00 31.92 174 SER A O 1
ATOM 1342 N N . ASP A 1 175 ? -19.113 10.588 6.058 1.00 31.84 175 ASP A N 1
ATOM 1343 C CA . ASP A 1 175 ? -18.712 11.846 5.434 1.00 31.84 175 ASP A CA 1
ATOM 1344 C C . ASP A 1 175 ? -17.984 12.757 6.435 1.00 31.84 175 ASP A C 1
ATOM 1346 O O . ASP A 1 175 ? -18.488 13.025 7.526 1.00 31.84 175 ASP A O 1
ATOM 1350 N N . PHE A 1 176 ? -16.787 13.213 6.059 1.00 37.72 176 PHE A N 1
ATOM 1351 C CA . PHE A 1 176 ? -15.982 14.150 6.840 1.00 37.72 176 PHE A CA 1
ATOM 1352 C C . PHE A 1 176 ? -16.740 15.479 6.967 1.00 37.72 176 PHE A C 1
ATOM 1354 O O . PHE A 1 176 ? -16.922 16.186 5.978 1.00 37.72 176 PHE A O 1
ATOM 1361 N N . GLY A 1 177 ? -17.213 15.803 8.171 1.00 39.31 177 GLY A N 1
ATOM 1362 C CA . GLY A 1 177 ? -17.786 17.110 8.488 1.00 39.31 177 GLY A CA 1
ATOM 1363 C C . GLY A 1 177 ? -16.706 18.060 9.003 1.00 39.31 177 GLY A C 1
ATOM 1364 O O . GLY A 1 177 ? -16.022 17.736 9.968 1.00 39.31 177 GLY A O 1
ATOM 1365 N N . ASP A 1 178 ? -16.585 19.240 8.393 1.00 41.31 178 ASP A N 1
ATOM 1366 C CA . ASP A 1 178 ? -15.555 20.269 8.641 1.00 41.31 178 ASP A CA 1
ATOM 1367 C C . ASP A 1 178 ? -15.627 20.981 10.017 1.00 41.31 178 ASP A C 1
ATOM 1369 O O . ASP A 1 178 ? -15.091 22.078 10.183 1.00 41.31 178 ASP A O 1
ATOM 1373 N N . ALA A 1 179 ? -16.283 20.403 11.025 1.00 51.38 179 ALA A N 1
ATOM 1374 C CA . ALA A 1 179 ? -16.336 20.979 12.369 1.00 51.38 179 ALA A CA 1
ATOM 1375 C C . ALA A 1 179 ? -15.084 20.566 13.163 1.00 51.38 179 ALA A C 1
ATOM 1377 O O . ALA A 1 179 ? -14.973 19.446 13.662 1.00 51.38 179 ALA A O 1
ATOM 1378 N N . TRP A 1 180 ? -14.120 21.487 13.257 1.00 59.22 180 TRP A N 1
ATOM 1379 C CA . TRP A 1 1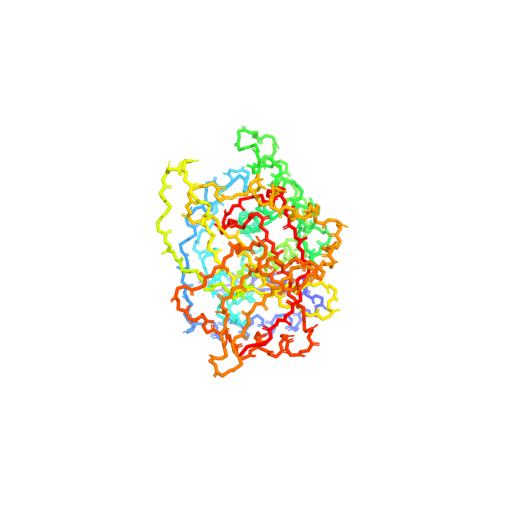80 ? -12.925 21.356 14.106 1.00 59.22 180 TRP A CA 1
ATOM 1380 C C . TRP A 1 180 ? -13.259 21.484 15.607 1.00 59.22 180 TRP A C 1
ATOM 1382 O O . TRP A 1 180 ? -12.398 21.267 16.462 1.00 59.22 180 TRP A O 1
ATOM 1392 N N . ASP A 1 181 ? -14.505 21.832 15.932 1.00 68.75 181 ASP A N 1
ATOM 1393 C CA . ASP A 1 181 ? -15.101 21.833 17.259 1.00 68.75 181 ASP A CA 1
ATOM 1394 C C . ASP A 1 181 ? -15.955 20.570 17.499 1.00 68.75 181 ASP A C 1
ATOM 1396 O O . ASP A 1 181 ? -16.574 20.012 16.598 1.00 68.75 181 ASP A O 1
ATOM 1400 N N . GLY A 1 182 ? -15.972 20.083 18.744 1.00 84.94 182 GLY A N 1
ATOM 1401 C CA . GLY A 1 182 ? -16.809 18.953 19.163 1.00 84.94 182 GLY A CA 1
ATOM 1402 C C . GLY A 1 182 ? -16.050 17.716 19.648 1.00 84.94 182 GLY A C 1
ATOM 1403 O O . GLY A 1 182 ? -14.820 17.627 19.579 1.00 84.94 182 GLY A O 1
ATOM 1404 N N . GLU A 1 183 ? -16.823 16.767 20.177 1.00 90.44 183 GLU A N 1
ATOM 1405 C CA . GLU A 1 183 ? -16.316 15.505 20.716 1.00 90.44 183 GLU A CA 1
ATOM 1406 C C . GLU A 1 183 ? -15.581 14.697 19.630 1.00 90.44 183 GLU A C 1
ATOM 1408 O O . GLU A 1 183 ? -16.086 14.564 18.509 1.00 90.44 183 GLU A O 1
ATOM 1413 N N . PRO A 1 184 ? -14.386 14.162 19.927 1.00 90.94 184 PRO A N 1
ATOM 1414 C CA . PRO A 1 184 ? -13.591 13.420 18.963 1.00 90.94 184 PRO A CA 1
ATOM 1415 C C . PRO A 1 184 ? -14.263 12.088 18.634 1.00 90.94 184 PRO A C 1
ATOM 1417 O O . PRO A 1 184 ? -14.530 11.273 19.515 1.00 90.94 184 PRO A O 1
ATOM 1420 N N . ARG A 1 185 ? -14.493 11.836 17.344 1.00 90.50 185 ARG A N 1
ATOM 1421 C CA . ARG A 1 185 ? -15.014 10.556 16.853 1.00 90.50 185 ARG A CA 1
ATOM 1422 C C . ARG A 1 185 ? -14.035 9.922 15.885 1.00 90.50 185 ARG A C 1
ATOM 1424 O O . ARG A 1 185 ? -13.545 10.580 14.966 1.00 90.50 185 ARG A O 1
ATOM 1431 N N . TYR A 1 186 ? -13.767 8.638 16.095 1.00 90.31 186 TYR A N 1
ATOM 1432 C CA . TYR A 1 186 ? -12.834 7.872 15.282 1.00 90.31 186 TYR A CA 1
ATOM 1433 C C . TYR A 1 186 ? -13.552 6.811 14.460 1.00 90.31 186 TYR A C 1
ATOM 1435 O O . TYR A 1 186 ? -14.317 6.005 14.982 1.00 90.31 186 TYR A O 1
ATOM 1443 N N . GLN A 1 187 ? -13.182 6.724 13.191 1.00 89.56 187 GLN A N 1
ATOM 1444 C CA . GLN A 1 187 ? -13.438 5.546 12.385 1.00 89.56 187 GLN A CA 1
ATOM 1445 C C . GLN A 1 187 ? -12.426 4.460 12.775 1.00 89.56 187 GLN A C 1
ATOM 1447 O O . GLN A 1 187 ? -11.222 4.713 12.795 1.00 89.56 187 GLN A O 1
ATOM 1452 N N . VAL A 1 188 ? -12.877 3.229 13.025 1.00 90.81 188 VAL A N 1
ATOM 1453 C CA . VAL A 1 188 ? -11.972 2.095 13.273 1.00 90.81 188 VAL A CA 1
ATOM 1454 C C . VAL A 1 188 ? -11.858 1.216 12.037 1.00 90.81 188 VAL A C 1
ATOM 1456 O O . VAL A 1 188 ? -12.846 0.696 11.524 1.00 90.81 188 VAL A O 1
ATOM 1459 N N . THR A 1 189 ? -10.623 1.010 11.589 1.00 87.69 189 THR A N 1
ATOM 1460 C CA . THR A 1 189 ? -10.272 0.091 10.506 1.00 87.69 189 THR A CA 1
ATOM 1461 C C . THR A 1 189 ? -9.635 -1.169 11.081 1.00 87.69 189 THR A C 1
ATOM 1463 O O . THR A 1 189 ? -8.599 -1.101 11.738 1.00 87.69 189 THR A O 1
ATOM 1466 N N . VAL A 1 190 ? -10.214 -2.333 10.788 1.00 89.25 190 VAL A N 1
ATOM 1467 C CA . VAL A 1 190 ? -9.634 -3.635 11.149 1.00 89.25 190 VAL A CA 1
ATOM 1468 C C . VAL A 1 190 ? -8.499 -3.968 10.188 1.00 89.25 190 VAL A C 1
ATOM 1470 O O . VAL A 1 190 ? -8.728 -4.038 8.988 1.00 89.25 190 VAL A O 1
ATOM 1473 N N . ALA A 1 191 ? -7.293 -4.196 10.702 1.00 85.56 191 ALA A N 1
ATOM 1474 C CA . ALA A 1 191 ? -6.092 -4.448 9.913 1.00 85.56 191 ALA A CA 1
ATOM 1475 C C . ALA A 1 191 ? -5.242 -5.590 10.503 1.00 85.56 191 ALA A C 1
ATOM 1477 O O . ALA A 1 191 ? -5.536 -6.159 11.556 1.00 85.56 191 ALA A O 1
ATOM 1478 N N . SER A 1 192 ? -4.156 -5.933 9.815 1.00 83.00 192 SER A N 1
ATOM 1479 C CA . SER A 1 192 ? -3.084 -6.785 10.338 1.00 83.00 192 SER A CA 1
ATOM 1480 C C . SER A 1 192 ? -1.748 -6.107 10.073 1.00 83.00 192 SER A C 1
ATOM 1482 O O . SER A 1 192 ? -1.534 -5.629 8.957 1.00 83.00 192 SER A O 1
ATOM 1484 N N . ALA A 1 193 ? -0.859 -6.088 11.062 1.00 72.50 193 ALA A N 1
ATOM 1485 C CA . ALA A 1 193 ? 0.502 -5.597 10.897 1.00 72.50 193 ALA A CA 1
ATOM 1486 C C . ALA A 1 193 ? 1.464 -6.771 10.673 1.00 72.50 193 ALA A C 1
ATOM 1488 O O . ALA A 1 193 ? 1.328 -7.841 11.272 1.00 72.50 193 ALA A O 1
ATOM 1489 N N . GLU A 1 194 ? 2.425 -6.565 9.776 1.00 70.44 194 GLU A N 1
ATOM 1490 C CA . GLU A 1 194 ? 3.545 -7.475 9.560 1.00 70.44 194 GLU A CA 1
ATOM 1491 C C . GLU A 1 194 ? 4.779 -6.873 10.214 1.00 70.44 194 GLU A C 1
ATOM 1493 O O . GLU A 1 194 ? 5.332 -5.901 9.705 1.00 70.44 194 GLU A O 1
ATOM 1498 N N . ASP A 1 195 ? 5.212 -7.462 11.323 1.00 54.12 195 ASP A N 1
ATOM 1499 C CA . ASP A 1 195 ? 6.501 -7.160 11.931 1.00 54.12 195 ASP A CA 1
ATOM 1500 C C . ASP A 1 195 ? 7.342 -8.432 11.957 1.00 54.12 195 ASP A C 1
ATOM 1502 O O . ASP A 1 195 ? 7.009 -9.383 12.656 1.00 54.12 195 ASP A O 1
ATOM 1506 N N . GLY A 1 196 ? 8.365 -8.517 11.103 1.00 47.28 196 GLY A N 1
ATOM 1507 C CA . GLY A 1 196 ? 9.327 -9.629 11.135 1.00 47.28 196 GLY A CA 1
ATOM 1508 C C . GLY A 1 196 ? 8.816 -11.023 10.717 1.00 47.28 196 GLY A C 1
ATOM 1509 O O . GLY A 1 196 ? 9.604 -11.795 10.171 1.00 47.28 196 GLY A O 1
ATOM 1510 N N . SER A 1 197 ? 7.505 -11.280 10.812 1.00 55.69 197 SER A N 1
ATOM 1511 C CA . SER A 1 197 ? 6.810 -12.549 11.103 1.00 55.69 197 SER A CA 1
ATOM 1512 C C . SER A 1 197 ? 6.879 -12.942 12.592 1.00 55.69 197 SER A C 1
ATOM 1514 O O . SER A 1 197 ? 7.984 -12.920 13.137 1.00 55.69 197 SER A O 1
ATOM 1516 N N . PRO A 1 198 ? 5.768 -13.396 13.223 1.00 68.50 198 PRO A N 1
ATOM 1517 C CA . PRO A 1 198 ? 4.405 -13.596 12.693 1.00 68.50 198 PRO A CA 1
ATOM 1518 C C . PRO A 1 198 ? 3.533 -12.319 12.636 1.00 68.50 198 PRO A C 1
ATOM 1520 O O . PRO A 1 198 ? 3.802 -11.335 13.311 1.00 68.50 198 PRO A O 1
ATOM 1523 N N . GLN A 1 199 ? 2.470 -12.335 11.812 1.00 80.56 199 GLN A N 1
ATOM 1524 C CA . GLN A 1 199 ? 1.472 -11.250 11.747 1.00 80.56 199 GLN A CA 1
ATOM 1525 C C . GLN A 1 199 ? 0.784 -11.030 13.098 1.00 80.56 199 GLN A C 1
ATOM 1527 O O . GLN A 1 199 ? 0.431 -11.999 13.773 1.00 80.56 199 GLN A O 1
ATOM 1532 N N . VAL A 1 200 ? 0.483 -9.769 13.409 1.00 81.81 200 VAL A N 1
ATOM 1533 C CA . VAL A 1 200 ? -0.299 -9.373 14.588 1.00 81.81 200 VAL A CA 1
ATOM 1534 C C . VAL A 1 200 ? -1.587 -8.651 14.171 1.00 81.81 200 VAL A C 1
ATOM 1536 O O . VAL A 1 200 ? -1.606 -7.961 13.143 1.00 81.81 200 VAL A O 1
ATOM 1539 N N . PRO A 1 201 ? -2.694 -8.812 14.916 1.00 92.06 201 PRO A N 1
ATOM 1540 C CA . PRO A 1 201 ? -3.915 -8.064 14.646 1.00 92.06 201 PRO A CA 1
ATOM 1541 C C . PRO A 1 201 ? -3.702 -6.581 14.981 1.00 92.06 201 PRO A C 1
ATOM 1543 O O . PRO A 1 201 ? -3.032 -6.241 15.957 1.00 92.06 201 PRO A O 1
ATOM 1546 N N . ALA A 1 202 ? -4.268 -5.693 14.165 1.00 92.69 202 ALA A N 1
ATOM 1547 C CA . ALA A 1 202 ? -4.144 -4.252 14.350 1.00 92.69 202 ALA A CA 1
ATOM 1548 C C . ALA A 1 202 ? -5.472 -3.520 14.098 1.00 92.69 202 ALA A C 1
ATOM 1550 O O . ALA A 1 202 ? -6.320 -4.001 13.345 1.00 92.69 202 ALA A O 1
ATOM 1551 N N . LEU A 1 203 ? -5.639 -2.349 14.710 1.00 93.19 203 LEU A N 1
ATOM 1552 C CA . LEU A 1 203 ? -6.764 -1.434 14.527 1.00 93.19 203 LEU A CA 1
ATOM 1553 C C . LEU A 1 203 ? -6.228 -0.034 14.202 1.00 93.19 203 LEU A C 1
ATOM 1555 O O . LEU A 1 203 ? -5.467 0.538 14.981 1.00 93.19 203 LEU A O 1
ATOM 1559 N N . GLY A 1 204 ? -6.625 0.507 13.052 1.00 91.38 204 GLY A N 1
ATOM 1560 C CA . GLY A 1 204 ? -6.300 1.873 12.639 1.00 91.38 204 GLY A CA 1
ATOM 1561 C C . GLY A 1 204 ? -7.405 2.851 13.034 1.00 91.38 204 GLY A C 1
ATOM 1562 O O . GLY A 1 204 ? -8.569 2.605 12.722 1.00 91.38 204 GLY A O 1
ATOM 1563 N N . LEU A 1 205 ? -7.043 3.955 13.686 1.00 92.00 205 LEU A N 1
ATOM 1564 C CA . LEU A 1 205 ? -7.948 5.029 14.104 1.00 92.00 205 LEU A CA 1
ATOM 1565 C C . LEU A 1 205 ? -7.937 6.161 13.074 1.00 92.00 205 LEU A C 1
ATOM 1567 O O . LEU A 1 205 ? -7.005 6.965 13.045 1.00 92.00 205 LEU A O 1
ATOM 1571 N N . GLY A 1 206 ? -8.952 6.224 12.220 1.00 86.31 206 GLY A N 1
ATOM 1572 C CA . GLY A 1 206 ? -9.172 7.325 11.284 1.00 86.31 206 GLY A CA 1
ATOM 1573 C C . GLY A 1 206 ? -10.016 8.441 11.884 1.00 86.31 206 GLY A C 1
ATOM 1574 O O . GLY A 1 206 ? -10.780 8.216 12.817 1.00 86.31 206 GLY A O 1
ATOM 1575 N N . HIS A 1 207 ? -9.871 9.654 11.359 1.00 84.06 207 HIS A N 1
ATOM 1576 C CA . HIS A 1 207 ? -10.748 10.765 11.721 1.00 84.06 207 HIS A CA 1
ATOM 1577 C C . HIS A 1 207 ? -12.170 10.485 11.206 1.00 84.06 207 HIS A C 1
ATOM 1579 O O . HIS A 1 207 ? -12.330 10.167 10.031 1.00 84.06 207 HIS A O 1
ATOM 1585 N N . GLU A 1 208 ? -13.183 10.609 12.064 1.00 83.25 208 GLU A N 1
ATOM 1586 C CA . GLU A 1 208 ? -14.600 10.615 11.664 1.00 83.25 208 GLU A CA 1
ATOM 1587 C C . GLU A 1 208 ? -15.219 12.002 11.870 1.00 83.25 208 GLU A C 1
ATOM 1589 O O . GLU A 1 208 ? -15.860 12.508 10.954 1.00 83.25 208 GLU A O 1
ATOM 1594 N N . ALA A 1 209 ? -15.027 12.621 13.043 1.00 84.19 209 ALA A N 1
ATOM 1595 C CA . ALA A 1 209 ? -15.543 13.963 13.328 1.00 84.19 209 ALA A CA 1
ATOM 1596 C C . ALA A 1 209 ? -14.838 14.651 14.513 1.00 84.19 209 ALA A C 1
ATOM 1598 O O . ALA A 1 209 ? -14.149 14.008 15.318 1.00 84.19 209 ALA A O 1
ATOM 1599 N N . GLY A 1 210 ? -15.093 15.957 14.654 1.00 86.62 210 GLY A N 1
ATOM 1600 C CA . GLY A 1 210 ? -14.711 16.768 15.808 1.00 86.62 210 GLY A CA 1
ATOM 1601 C C . GLY A 1 210 ? -13.199 16.843 15.996 1.00 86.62 210 GLY A C 1
ATOM 1602 O O . GLY A 1 210 ? -12.425 16.907 15.042 1.00 86.62 210 GLY A O 1
ATOM 1603 N N . ARG A 1 211 ? -12.749 16.769 17.251 1.00 88.62 211 ARG A N 1
ATOM 1604 C CA . ARG A 1 211 ? -11.322 16.833 17.618 1.00 88.62 211 ARG A CA 1
ATOM 1605 C C . ARG A 1 211 ? -10.496 15.578 17.298 1.00 88.62 211 ARG A C 1
ATOM 1607 O O . ARG A 1 211 ? -9.346 15.482 17.733 1.00 88.62 211 ARG A O 1
ATOM 1614 N N . ALA A 1 212 ? -11.045 14.588 16.594 1.00 87.56 212 ALA A N 1
ATOM 1615 C CA . ALA A 1 212 ? -10.326 13.348 16.328 1.00 87.56 212 ALA A CA 1
ATOM 1616 C C . ALA A 1 212 ? -9.040 13.609 15.532 1.00 87.56 212 ALA A C 1
ATOM 1618 O O . ALA A 1 212 ? -9.045 14.174 14.444 1.00 87.56 212 ALA A O 1
ATOM 1619 N N . GLY A 1 213 ? -7.901 13.188 16.064 1.00 87.75 213 GLY A N 1
ATOM 1620 C CA . GLY A 1 213 ? -6.617 13.414 15.410 1.00 87.75 213 GLY A CA 1
ATOM 1621 C C . GLY A 1 213 ? -5.448 13.145 16.337 1.00 87.75 213 GLY A C 1
ATOM 1622 O O . GLY A 1 213 ? -5.635 12.709 17.471 1.00 87.75 213 GLY A O 1
ATOM 1623 N N . LEU A 1 214 ? -4.235 13.410 15.852 1.00 87.75 214 LEU A N 1
ATOM 1624 C CA . LEU A 1 214 ? -3.000 13.155 16.594 1.00 87.75 214 LEU A CA 1
ATOM 1625 C C . LEU A 1 214 ? -2.949 13.895 17.935 1.00 87.75 214 LEU A C 1
ATOM 1627 O O . LEU A 1 214 ? -2.575 13.300 18.940 1.00 87.75 214 LEU A O 1
ATOM 1631 N N . ALA A 1 215 ? -3.332 15.175 17.950 1.00 87.38 215 ALA A N 1
ATOM 1632 C CA . ALA A 1 215 ? -3.316 15.989 19.163 1.00 87.38 215 ALA A CA 1
ATOM 1633 C C . ALA A 1 215 ? -4.198 15.374 20.259 1.00 87.38 215 ALA A C 1
ATOM 1635 O O . ALA A 1 215 ? -3.724 15.160 21.371 1.00 87.38 215 ALA A O 1
ATOM 1636 N N . HIS A 1 216 ? -5.433 14.994 19.914 1.00 92.81 216 HIS A N 1
ATOM 1637 C CA . HIS A 1 216 ? -6.327 14.321 20.851 1.00 92.81 216 HIS A CA 1
ATOM 1638 C C . HIS A 1 216 ? -5.800 12.939 21.262 1.00 92.81 216 HIS A C 1
ATOM 1640 O O . HIS A 1 216 ? -5.806 12.621 22.444 1.00 92.81 216 HIS A O 1
ATOM 1646 N N . LEU A 1 217 ? -5.271 12.133 20.331 1.00 93.69 217 LEU A N 1
ATOM 1647 C CA . LEU A 1 217 ? -4.709 10.823 20.683 1.00 93.69 217 LEU A CA 1
ATOM 1648 C C . LEU A 1 217 ? -3.532 10.925 21.675 1.00 93.69 217 LEU A C 1
ATOM 1650 O O . LEU A 1 217 ? -3.378 10.066 22.542 1.00 93.69 217 LEU A O 1
ATOM 1654 N N . ARG A 1 218 ? -2.721 11.983 21.577 1.00 92.44 218 ARG A N 1
ATOM 1655 C CA . ARG A 1 218 ? -1.654 12.285 22.544 1.00 92.44 218 ARG A CA 1
ATOM 1656 C C . ARG A 1 218 ? -2.203 12.740 23.891 1.00 92.44 218 ARG A C 1
ATOM 1658 O O . ARG A 1 218 ? -1.705 12.308 24.923 1.00 92.44 218 ARG A O 1
ATOM 1665 N N . GLU A 1 219 ? -3.223 13.591 23.881 1.00 94.25 219 GLU A N 1
ATOM 1666 C CA . GLU A 1 219 ? -3.907 14.070 25.087 1.00 94.25 219 GLU A CA 1
ATOM 1667 C C . GLU A 1 219 ? -4.512 12.916 25.892 1.00 94.25 219 GLU A C 1
ATOM 1669 O O . GLU A 1 219 ? -4.371 12.876 27.113 1.00 94.25 219 GLU A O 1
ATOM 1674 N N . VAL A 1 220 ? -5.085 11.917 25.214 1.00 95.38 220 VAL A N 1
ATOM 1675 C CA . VAL A 1 220 ? -5.586 10.699 25.868 1.00 95.38 220 VAL A CA 1
ATOM 1676 C C . VAL A 1 220 ? -4.490 9.681 26.205 1.00 95.38 220 VAL A C 1
ATOM 1678 O O . VAL A 1 220 ? -4.780 8.580 26.674 1.00 95.38 220 VAL A O 1
ATOM 1681 N N . GLY A 1 221 ? -3.221 10.037 26.014 1.00 94.31 221 GLY A N 1
ATOM 1682 C CA . GLY A 1 221 ? -2.080 9.279 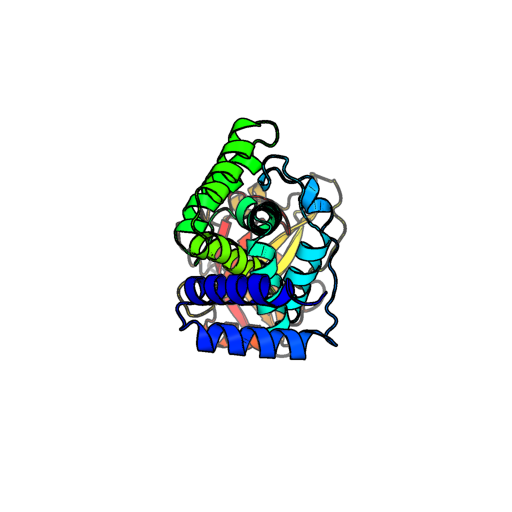26.514 1.00 94.31 221 GLY A CA 1
ATOM 1683 C C . GLY A 1 221 ? -1.636 8.105 25.647 1.00 94.31 221 GLY A C 1
ATOM 1684 O O . GLY A 1 221 ? -0.928 7.239 26.156 1.00 94.31 221 GLY A O 1
ATOM 1685 N N . LEU A 1 222 ? -2.003 8.041 24.360 1.00 93.81 222 LEU A N 1
ATOM 1686 C CA . LEU A 1 222 ? -1.355 7.072 23.471 1.00 93.81 222 LEU A CA 1
ATOM 1687 C C . LEU A 1 222 ? 0.099 7.517 23.205 1.00 93.81 222 LEU A C 1
ATOM 1689 O O . LEU A 1 222 ? 0.337 8.684 22.873 1.00 93.81 222 LEU A O 1
ATOM 1693 N N . PRO A 1 223 ? 1.084 6.609 23.311 1.00 91.12 223 PRO A N 1
ATOM 1694 C CA . PRO A 1 223 ? 2.487 6.965 23.165 1.00 91.12 223 PRO A CA 1
ATOM 1695 C C . PRO A 1 223 ? 2.858 7.180 21.695 1.00 91.12 223 PRO A C 1
ATOM 1697 O O . PRO A 1 223 ? 2.358 6.495 20.801 1.00 91.12 223 PRO A O 1
ATOM 1700 N N . ASN A 1 224 ? 3.775 8.120 21.451 1.00 88.75 224 ASN A N 1
ATOM 1701 C CA . ASN A 1 224 ? 4.324 8.374 20.119 1.00 88.75 224 ASN A CA 1
ATOM 1702 C C . ASN A 1 224 ? 4.960 7.107 19.533 1.00 88.75 224 ASN A C 1
ATOM 1704 O O . ASN A 1 224 ? 5.656 6.361 20.223 1.00 88.75 224 ASN A O 1
ATOM 1708 N N . SER A 1 225 ? 4.746 6.899 18.240 1.00 82.81 225 SER A N 1
ATOM 1709 C CA . SER A 1 225 ? 5.320 5.814 17.460 1.00 82.81 225 SER A CA 1
ATOM 1710 C C . SER A 1 225 ? 5.963 6.395 16.208 1.00 82.81 225 SER A C 1
ATOM 1712 O O . SER A 1 225 ? 5.294 6.728 15.230 1.00 82.81 225 SER A O 1
ATOM 1714 N N . ASP A 1 226 ? 7.290 6.483 16.241 1.00 70.31 226 ASP A N 1
ATOM 1715 C CA . ASP A 1 226 ? 8.079 7.112 15.177 1.00 70.31 226 ASP A CA 1
ATOM 1716 C C . ASP A 1 226 ? 8.492 6.105 14.084 1.00 70.31 226 ASP A C 1
ATOM 1718 O O . ASP A 1 226 ? 9.454 6.311 13.351 1.00 70.31 226 ASP A O 1
ATOM 1722 N N . GLY A 1 227 ? 7.802 4.962 13.977 1.00 65.44 227 GLY A N 1
ATOM 1723 C CA . GLY A 1 227 ? 8.083 3.905 12.992 1.00 65.44 227 GLY A CA 1
ATOM 1724 C C . GLY A 1 227 ? 9.440 3.192 13.139 1.00 65.44 227 GLY A C 1
ATOM 1725 O O . GLY A 1 227 ? 9.677 2.213 12.433 1.00 65.44 227 GLY A O 1
ATOM 1726 N N . ASP A 1 228 ? 10.315 3.673 14.025 1.00 63.47 228 ASP A N 1
ATOM 1727 C CA . ASP A 1 228 ? 11.589 3.058 14.432 1.00 63.47 228 ASP A CA 1
ATOM 1728 C C . ASP A 1 228 ? 11.510 2.394 15.814 1.00 63.47 228 ASP A C 1
ATOM 1730 O O . ASP A 1 228 ? 12.413 1.659 16.205 1.00 63.47 228 ASP A O 1
ATOM 1734 N N . ARG A 1 229 ? 10.436 2.657 16.566 1.00 67.38 229 ARG A N 1
ATOM 1735 C CA . ARG A 1 229 ? 10.197 2.081 17.891 1.00 67.38 229 ARG A CA 1
ATOM 1736 C C . ARG A 1 229 ? 8.986 1.170 17.848 1.00 67.38 229 ARG A C 1
ATOM 1738 O O . ARG A 1 229 ? 7.938 1.554 17.323 1.00 67.38 229 ARG A O 1
ATOM 1745 N N . GLU A 1 230 ? 9.143 -0.011 18.431 1.00 72.31 230 GLU A N 1
ATOM 1746 C CA . GLU A 1 230 ? 8.032 -0.921 18.677 1.00 72.31 230 GLU A CA 1
ATOM 1747 C C . GLU A 1 230 ? 6.969 -0.212 19.537 1.00 72.31 230 GLU A C 1
ATOM 1749 O O . GLU A 1 230 ? 7.324 0.505 20.483 1.00 72.31 230 GLU A O 1
ATOM 1754 N N . PRO A 1 231 ? 5.669 -0.357 19.213 1.00 84.06 231 PRO A N 1
ATOM 1755 C CA . PRO A 1 231 ? 4.603 0.159 20.058 1.00 84.06 231 PRO A CA 1
ATOM 1756 C C . PRO A 1 231 ? 4.720 -0.402 21.478 1.00 84.06 231 PRO A C 1
ATOM 1758 O O . PRO A 1 231 ? 4.954 -1.595 21.669 1.00 84.06 231 PRO A O 1
ATOM 1761 N N . VAL A 1 232 ? 4.534 0.454 22.481 1.00 87.25 232 VAL A N 1
ATOM 1762 C CA . VAL A 1 232 ? 4.624 0.037 23.883 1.00 87.25 232 VAL A CA 1
ATOM 1763 C C . VAL A 1 232 ? 3.386 -0.777 24.251 1.00 87.25 232 VAL A C 1
ATOM 1765 O O . VAL A 1 232 ? 2.265 -0.416 23.892 1.00 87.25 232 VAL A O 1
ATOM 1768 N N . MET A 1 233 ? 3.587 -1.874 24.977 1.00 90.69 233 MET A N 1
ATOM 1769 C CA . MET A 1 233 ? 2.497 -2.595 25.626 1.00 90.69 233 MET A CA 1
ATOM 1770 C C . MET A 1 233 ? 2.043 -1.840 26.867 1.00 90.69 233 MET A C 1
ATOM 1772 O O . MET A 1 233 ? 2.832 -1.621 27.784 1.00 90.69 233 MET A O 1
ATOM 1776 N N . ASP A 1 234 ? 0.765 -1.476 26.893 1.00 93.06 234 ASP A N 1
ATOM 1777 C CA . ASP A 1 234 ? 0.150 -0.797 28.026 1.00 93.06 234 ASP A CA 1
ATOM 1778 C C . ASP A 1 234 ? -1.093 -1.586 28.465 1.00 93.06 234 ASP A C 1
ATOM 1780 O O . ASP A 1 234 ? -2.094 -1.611 27.741 1.00 93.06 234 ASP A O 1
ATOM 1784 N N . PRO A 1 235 ? -1.051 -2.253 29.634 1.00 89.75 235 PRO A N 1
ATOM 1785 C CA . PRO A 1 235 ? -2.152 -3.084 30.107 1.00 89.75 235 PRO A CA 1
ATOM 1786 C C . PRO A 1 235 ? -3.406 -2.277 30.453 1.00 89.75 235 PRO A C 1
ATOM 1788 O O . PRO A 1 235 ? -4.465 -2.879 30.617 1.00 89.75 235 PRO A O 1
ATOM 1791 N N . ARG A 1 236 ? -3.305 -0.945 30.561 1.00 96.69 236 ARG A N 1
ATOM 1792 C CA . ARG A 1 236 ? -4.466 -0.075 30.748 1.00 96.69 236 ARG A CA 1
ATOM 1793 C C . ARG A 1 236 ? -5.283 0.064 29.472 1.00 96.69 236 ARG A C 1
ATOM 1795 O O . ARG A 1 236 ? -6.441 0.433 29.559 1.00 96.69 236 ARG A O 1
ATOM 1802 N N . TRP A 1 237 ? -4.739 -0.231 28.294 1.00 97.94 237 TRP A N 1
ATOM 1803 C CA . TRP A 1 237 ? -5.519 -0.221 27.057 1.00 97.94 237 TRP A CA 1
ATOM 1804 C C . TRP A 1 237 ? -6.123 -1.597 26.777 1.00 97.94 237 TRP A C 1
ATOM 1806 O O . TRP A 1 237 ? -5.408 -2.597 26.673 1.00 97.94 237 TRP A O 1
ATOM 1816 N N . GLU A 1 238 ? -7.442 -1.642 26.587 1.00 98.12 238 GLU A N 1
ATOM 1817 C CA . GLU A 1 238 ? -8.184 -2.853 26.244 1.00 98.12 238 GLU A CA 1
ATOM 1818 C C . GLU A 1 238 ? -8.930 -2.722 24.908 1.00 98.12 238 GLU A C 1
ATOM 1820 O O . GLU A 1 238 ? -9.618 -1.739 24.629 1.00 98.12 238 GLU A O 1
ATOM 1825 N N . VAL A 1 239 ? -8.861 -3.781 24.102 1.00 97.75 239 VAL A N 1
ATOM 1826 C CA . VAL A 1 239 ? -9.729 -4.006 22.943 1.00 97.75 239 VAL A CA 1
ATOM 1827 C C . VAL A 1 239 ? -10.783 -5.035 23.327 1.00 97.75 239 VAL A C 1
ATOM 1829 O O . VAL A 1 239 ? -10.478 -6.204 23.576 1.00 97.75 239 VAL A O 1
ATOM 1832 N N . ARG A 1 240 ? -12.044 -4.603 23.364 1.00 97.62 240 ARG A N 1
ATOM 1833 C CA . ARG A 1 240 ? -13.180 -5.439 23.756 1.00 97.62 240 ARG A CA 1
ATOM 1834 C C . ARG A 1 240 ? -13.789 -6.116 22.549 1.00 97.62 240 ARG A C 1
ATOM 1836 O O . ARG A 1 240 ? -14.229 -5.455 21.605 1.00 97.62 240 ARG A O 1
ATOM 1843 N N . VAL A 1 241 ? -13.868 -7.437 22.609 1.00 96.94 241 VAL A N 1
ATOM 1844 C CA . VAL A 1 241 ? -14.446 -8.263 21.550 1.00 96.94 241 VAL A CA 1
ATOM 1845 C C . VAL A 1 241 ? -15.506 -9.190 22.124 1.00 96.94 241 VAL A C 1
ATOM 1847 O O . VAL A 1 241 ? -15.333 -9.771 23.190 1.00 96.94 241 VAL A O 1
ATOM 1850 N N . SER A 1 242 ? -16.618 -9.329 21.410 1.00 95.88 242 SER A N 1
ATOM 1851 C CA . SER A 1 242 ? -17.669 -10.275 21.761 1.00 95.88 242 SER A CA 1
ATOM 1852 C C . SER A 1 242 ? -17.329 -11.651 21.218 1.00 95.88 242 SER A C 1
ATOM 1854 O O . SER A 1 242 ? -17.205 -11.813 20.000 1.00 95.88 242 SER A O 1
ATOM 1856 N N . LEU A 1 243 ? -17.238 -12.641 22.103 1.00 94.75 243 LEU A N 1
ATOM 1857 C CA . LEU A 1 243 ? -16.957 -14.017 21.706 1.00 94.75 243 LEU A CA 1
ATOM 1858 C C . LEU A 1 243 ? -18.135 -14.608 20.919 1.00 94.75 243 LEU A C 1
ATOM 1860 O O . LEU A 1 243 ? -17.947 -15.147 19.830 1.00 94.75 243 LEU A O 1
ATOM 1864 N N . GLY A 1 244 ? -19.360 -14.437 21.430 1.00 95.25 244 GLY A N 1
ATOM 1865 C CA . GLY A 1 244 ? -20.573 -14.979 20.809 1.00 95.25 244 GLY A CA 1
ATOM 1866 C C . GLY A 1 244 ? -20.890 -14.359 19.446 1.00 95.25 244 GLY A C 1
ATOM 1867 O O . GLY A 1 244 ? -21.220 -15.073 18.503 1.00 95.25 244 GLY A O 1
ATOM 1868 N N . ALA A 1 245 ? -20.744 -13.037 19.316 1.00 94.25 245 ALA A N 1
ATOM 1869 C CA . ALA A 1 245 ? -20.996 -12.340 18.052 1.00 94.25 245 ALA A CA 1
ATOM 1870 C C . ALA A 1 245 ? -19.786 -12.333 17.107 1.00 94.25 245 ALA A C 1
ATOM 1872 O O . ALA A 1 245 ? -19.896 -11.857 15.978 1.00 94.25 245 ALA A O 1
ATOM 1873 N N . ARG A 1 246 ? -18.624 -12.814 17.567 1.00 95.38 246 ARG A N 1
ATOM 1874 C CA . ARG A 1 246 ? -17.360 -12.743 16.834 1.00 95.38 246 ARG A CA 1
ATOM 1875 C C . ARG A 1 246 ? -17.091 -11.335 16.279 1.00 95.38 246 ARG A C 1
ATOM 1877 O O . ARG A 1 246 ? -16.687 -11.167 15.127 1.00 95.38 246 ARG A O 1
ATOM 1884 N N . ALA A 1 247 ? -17.297 -10.322 17.119 1.00 94.81 247 ALA A N 1
ATOM 1885 C CA . ALA A 1 247 ? -17.313 -8.921 16.716 1.00 94.81 247 ALA A CA 1
ATOM 1886 C C . ALA A 1 247 ? -16.509 -8.003 17.649 1.00 94.81 247 ALA A C 1
ATOM 1888 O O . ALA A 1 247 ? -16.446 -8.234 18.855 1.00 94.81 247 ALA A O 1
ATOM 1889 N N . LEU A 1 248 ? -15.939 -6.934 17.095 1.00 95.69 248 LEU A N 1
ATOM 1890 C CA . LEU A 1 248 ? -15.320 -5.839 17.839 1.00 95.69 248 LEU A CA 1
ATOM 1891 C C . LEU A 1 248 ? -16.408 -4.963 18.479 1.00 95.69 248 LEU A C 1
ATOM 1893 O O . LEU A 1 248 ? -17.408 -4.642 17.829 1.00 95.69 248 LEU A O 1
ATOM 1897 N N . LYS A 1 249 ? -16.210 -4.593 19.749 1.00 96.25 249 LYS A N 1
ATOM 1898 C CA . LYS A 1 249 ? -17.140 -3.763 20.526 1.00 96.25 249 LYS A CA 1
ATOM 1899 C C . LYS A 1 249 ? -16.578 -2.399 20.897 1.00 96.25 249 LYS A C 1
ATOM 1901 O O . LYS A 1 249 ? -17.267 -1.415 20.677 1.00 96.25 249 LYS A O 1
ATOM 1906 N N . ALA A 1 250 ? -15.374 -2.335 21.462 1.00 96.94 250 ALA A N 1
ATOM 1907 C CA . ALA A 1 250 ? -14.828 -1.073 21.957 1.00 96.94 250 ALA A CA 1
ATOM 1908 C C . ALA A 1 250 ? -13.297 -1.076 22.041 1.00 96.94 250 ALA A C 1
ATOM 1910 O O . ALA A 1 250 ? -12.668 -2.137 22.084 1.00 96.94 250 ALA A O 1
ATOM 1911 N N . ILE A 1 251 ? -12.726 0.125 22.102 1.00 97.69 251 ILE A N 1
ATOM 1912 C CA . ILE A 1 251 ? -11.339 0.411 22.466 1.00 97.69 251 ILE A CA 1
ATOM 1913 C C . ILE A 1 251 ? -11.404 1.343 23.674 1.00 97.69 251 ILE A C 1
ATOM 1915 O O . ILE A 1 251 ? -11.919 2.458 23.567 1.00 97.69 251 ILE A O 1
ATOM 1919 N N . VAL A 1 252 ? -10.914 0.879 24.818 1.00 98.06 252 VAL A N 1
ATOM 1920 C CA . VAL A 1 252 ? -11.023 1.601 26.090 1.00 98.06 252 VAL A CA 1
ATOM 1921 C C . VAL A 1 252 ? -9.673 1.686 26.787 1.00 98.06 252 VAL A C 1
ATOM 1923 O O . VAL A 1 252 ? -8.804 0.839 26.577 1.00 98.06 252 VAL A O 1
ATOM 1926 N N . ARG A 1 253 ? -9.518 2.697 27.638 1.00 97.62 253 ARG A N 1
ATOM 1927 C CA . ARG A 1 253 ? -8.505 2.731 28.688 1.00 97.62 253 ARG A CA 1
ATOM 1928 C C . ARG A 1 253 ? -9.189 2.422 30.016 1.00 97.62 253 ARG A C 1
ATOM 1930 O O . ARG A 1 253 ? -10.250 2.982 30.295 1.00 97.62 253 ARG A O 1
ATOM 1937 N N . VAL A 1 254 ? -8.593 1.552 30.816 1.00 97.88 254 VAL A N 1
ATOM 1938 C CA . VAL A 1 254 ? -9.067 1.193 32.149 1.00 97.88 254 VAL A CA 1
ATOM 1939 C C . VAL A 1 254 ? -8.194 1.816 33.237 1.00 97.88 254 VAL A C 1
ATOM 1941 O O . VAL A 1 254 ? -6.991 2.010 33.043 1.00 97.88 254 VAL A O 1
ATOM 1944 N N . ASP A 1 255 ? -8.810 2.140 34.371 1.00 96.94 255 ASP A N 1
ATOM 1945 C CA . ASP A 1 255 ? -8.114 2.563 35.586 1.00 96.94 255 ASP A CA 1
ATOM 1946 C C . ASP A 1 255 ? -7.436 1.375 36.297 1.00 96.94 255 ASP A C 1
ATOM 1948 O O . ASP A 1 255 ? -7.507 0.220 35.862 1.00 96.94 255 ASP A O 1
ATOM 1952 N N . ASP A 1 256 ? -6.766 1.650 37.417 1.00 95.56 256 ASP A N 1
ATOM 1953 C CA . ASP A 1 256 ? -6.082 0.621 38.213 1.00 95.56 256 ASP A CA 1
ATOM 1954 C C . ASP A 1 256 ? -7.062 -0.381 38.872 1.00 95.56 256 ASP A C 1
ATOM 1956 O O . ASP A 1 256 ? -6.647 -1.431 39.365 1.00 95.56 256 ASP A O 1
ATOM 1960 N N . GLU A 1 257 ? -8.366 -0.093 38.849 1.00 95.88 257 GLU A N 1
ATOM 1961 C CA . GLU A 1 257 ? -9.448 -0.955 39.339 1.00 95.88 257 GLU A CA 1
ATOM 1962 C C . GLU A 1 257 ? -10.117 -1.749 38.197 1.00 95.88 257 GLU A C 1
ATOM 1964 O O . GLU A 1 257 ? -11.015 -2.560 38.440 1.00 95.88 257 GLU A O 1
ATOM 1969 N N . GLY A 1 258 ? -9.668 -1.556 36.951 1.00 93.81 258 GLY A N 1
ATOM 1970 C CA . GLY A 1 258 ? -10.199 -2.212 35.758 1.00 93.81 258 GLY A CA 1
ATOM 1971 C C . GLY A 1 258 ? -11.521 -1.629 35.249 1.00 93.81 258 GLY A C 1
ATOM 1972 O O . GLY A 1 258 ? -12.203 -2.286 34.459 1.00 93.81 258 GLY A O 1
ATOM 1973 N N . ARG A 1 259 ? -11.912 -0.432 35.700 1.00 96.44 259 ARG A N 1
ATOM 1974 C CA . ARG A 1 259 ? -13.094 0.292 35.209 1.00 96.44 259 ARG A CA 1
ATOM 1975 C C . ARG A 1 259 ? -12.722 1.178 34.035 1.00 96.44 259 ARG A C 1
ATOM 1977 O O . ARG A 1 259 ? -11.585 1.620 33.931 1.00 96.44 259 ARG A O 1
ATOM 1984 N N . ASP A 1 260 ? -13.696 1.477 33.186 1.00 97.50 260 ASP A N 1
ATOM 1985 C CA . ASP A 1 260 ? -13.496 2.358 32.035 1.00 97.50 260 ASP A CA 1
ATOM 1986 C C . ASP A 1 260 ? -13.185 3.772 32.520 1.00 97.50 260 ASP A C 1
ATOM 1988 O O . ASP A 1 260 ? -14.052 4.464 33.049 1.00 97.50 260 ASP A O 1
ATOM 1992 N N . ASP A 1 261 ? -11.939 4.186 32.325 1.00 96.88 261 ASP A N 1
ATOM 1993 C CA . ASP A 1 261 ? -11.474 5.553 32.550 1.00 96.88 261 ASP A CA 1
ATOM 1994 C C . ASP A 1 261 ? -11.702 6.404 31.292 1.00 96.88 261 ASP A C 1
ATOM 1996 O O . ASP A 1 261 ? -12.093 7.567 31.359 1.00 96.88 261 ASP A O 1
ATOM 2000 N N . LEU A 1 262 ? -11.529 5.796 30.114 1.00 97.06 262 LEU A N 1
ATOM 2001 C CA . LEU A 1 262 ? -11.779 6.435 28.828 1.00 97.06 262 LEU A CA 1
ATOM 2002 C C . LEU A 1 262 ? -12.341 5.433 27.823 1.00 97.06 262 LEU A C 1
ATOM 2004 O O . LEU A 1 262 ? -11.772 4.363 27.608 1.00 97.06 262 LEU A O 1
ATOM 2008 N N . VAL A 1 263 ? -13.386 5.835 27.105 1.00 97.38 263 VAL A N 1
ATOM 2009 C CA . VAL A 1 263 ? -13.870 5.123 25.919 1.00 97.38 263 VAL A CA 1
ATOM 2010 C C . VAL A 1 263 ? -13.375 5.865 24.682 1.00 97.38 263 VAL A C 1
ATOM 2012 O O . VAL A 1 263 ? -13.935 6.885 24.296 1.00 97.38 263 VAL A O 1
ATOM 2015 N N . LEU A 1 264 ? -12.300 5.369 24.064 1.00 96.81 264 LEU A N 1
ATOM 2016 C CA . LEU A 1 264 ? -11.738 5.984 22.856 1.00 96.81 264 LEU A CA 1
ATOM 2017 C C . LEU A 1 264 ? -12.629 5.732 21.637 1.00 96.81 264 LEU A C 1
ATOM 2019 O O . LEU A 1 264 ? -12.737 6.572 20.745 1.00 96.81 264 LEU A O 1
ATOM 2023 N N . TRP A 1 265 ? -13.240 4.550 21.590 1.00 96.88 265 TRP A N 1
ATOM 2024 C CA . TRP A 1 265 ? -14.181 4.173 20.550 1.00 96.88 265 TRP A CA 1
ATOM 2025 C C . TRP A 1 265 ? -15.122 3.077 21.044 1.00 96.88 265 TRP A C 1
ATOM 2027 O O . TRP A 1 265 ? -14.676 2.108 21.660 1.00 96.88 265 TRP A O 1
ATOM 2037 N N . GLU A 1 266 ? -16.405 3.184 20.712 1.00 95.88 266 GLU A N 1
ATOM 2038 C CA . GLU A 1 266 ? -17.407 2.150 20.963 1.00 95.88 266 GLU A CA 1
ATOM 2039 C C . GLU A 1 266 ? -18.310 1.981 19.740 1.00 95.88 266 GLU A C 1
ATOM 2041 O O . GLU A 1 266 ? -18.786 2.942 19.132 1.00 95.88 266 GLU A O 1
ATOM 2046 N N . ALA A 1 267 ? -18.544 0.730 19.361 1.00 92.06 267 ALA A N 1
ATOM 2047 C CA . ALA A 1 267 ? -19.364 0.396 18.219 1.00 92.06 267 ALA A CA 1
ATOM 2048 C C . ALA A 1 267 ? -20.851 0.552 18.562 1.00 92.06 267 ALA A C 1
ATOM 2050 O O . ALA A 1 267 ? -21.378 -0.179 19.399 1.00 92.06 267 ALA A O 1
ATOM 2051 N N . ALA A 1 268 ? -21.574 1.402 17.825 1.00 90.06 268 ALA A N 1
ATOM 2052 C CA . ALA A 1 268 ? -23.035 1.489 17.946 1.00 90.06 268 ALA A CA 1
ATOM 2053 C C . ALA A 1 268 ? -23.736 0.139 17.671 1.00 90.06 268 ALA A C 1
ATOM 2055 O O . ALA A 1 268 ? -24.829 -0.129 18.170 1.00 90.06 268 ALA A O 1
ATOM 2056 N N . LYS A 1 269 ? -23.105 -0.723 16.861 1.00 86.19 269 LYS A N 1
ATOM 2057 C CA . LYS A 1 269 ? -23.473 -2.127 16.643 1.00 86.19 269 LYS A CA 1
ATOM 2058 C C . LYS A 1 269 ? -22.198 -2.971 16.590 1.00 86.19 269 LYS A C 1
ATOM 2060 O O . LYS A 1 269 ? -21.204 -2.474 16.067 1.00 86.19 269 LYS A O 1
ATOM 2065 N N . PRO A 1 270 ? -22.212 -4.235 17.057 1.00 83.62 270 PRO A N 1
ATOM 2066 C CA . PRO A 1 270 ? -21.033 -5.095 16.984 1.00 83.62 270 PRO A CA 1
ATOM 2067 C C . PRO A 1 270 ? -20.485 -5.178 15.552 1.00 83.62 270 PRO A C 1
ATOM 2069 O O . PRO A 1 270 ? -21.243 -5.479 14.630 1.00 83.62 270 PRO A O 1
ATOM 2072 N N . VAL A 1 271 ? -19.185 -4.927 15.370 1.00 89.25 271 VAL A N 1
ATOM 2073 C CA . VAL A 1 271 ? -18.517 -4.974 14.057 1.00 89.25 271 VAL A CA 1
ATOM 2074 C C . VAL A 1 271 ? -17.964 -6.382 13.826 1.00 89.25 271 VAL A C 1
ATOM 2076 O O . VAL A 1 271 ? -17.002 -6.753 14.502 1.00 89.25 271 VAL A O 1
ATOM 2079 N N . PRO A 1 272 ? -18.531 -7.194 12.912 1.00 90.88 272 PRO A N 1
ATOM 2080 C CA . PRO A 1 272 ? -18.078 -8.564 12.701 1.00 90.88 272 PRO A CA 1
ATOM 2081 C C . PRO A 1 272 ? -16.615 -8.610 12.265 1.00 90.88 272 PRO A C 1
ATOM 2083 O O . PRO A 1 272 ? -16.189 -7.880 11.371 1.00 90.88 272 PRO A O 1
ATOM 2086 N N . LEU A 1 273 ? -15.847 -9.503 12.877 1.00 91.44 273 LEU A N 1
ATOM 2087 C CA . LEU A 1 273 ? -14.441 -9.708 12.559 1.00 91.44 273 LEU A CA 1
ATOM 2088 C C . LEU A 1 273 ? -14.288 -10.956 11.686 1.00 91.44 273 LEU A C 1
ATOM 2090 O O . LEU A 1 273 ? -14.965 -11.967 11.880 1.00 91.44 273 LEU A O 1
ATOM 2094 N N . THR A 1 274 ? -13.372 -10.903 10.720 1.00 90.25 274 THR A N 1
ATOM 2095 C CA . THR A 1 274 ? -13.116 -12.047 9.831 1.00 90.25 274 THR A CA 1
ATOM 2096 C C . THR A 1 274 ? -12.540 -13.239 10.602 1.00 90.25 274 THR A C 1
ATOM 2098 O O . THR A 1 274 ? -11.869 -13.061 11.619 1.00 90.25 274 THR A O 1
ATOM 2101 N N . ALA A 1 275 ? -12.740 -14.462 10.094 1.00 90.31 275 ALA A N 1
ATOM 2102 C CA . ALA A 1 275 ? -12.175 -15.676 10.697 1.00 90.31 275 ALA A CA 1
ATOM 2103 C C . ALA A 1 275 ? -10.654 -15.562 10.907 1.00 90.31 275 ALA A C 1
ATOM 2105 O O . ALA A 1 275 ? -10.163 -15.802 12.002 1.00 90.31 275 ALA A O 1
ATOM 2106 N N . ARG A 1 276 ? -9.932 -15.051 9.901 1.00 88.56 276 ARG A N 1
ATOM 2107 C CA . ARG A 1 276 ? -8.484 -14.814 9.985 1.00 88.56 276 ARG A CA 1
ATOM 2108 C C . ARG A 1 276 ? -8.098 -13.864 11.121 1.00 88.56 276 ARG A C 1
ATOM 2110 O O . ARG A 1 276 ? -7.068 -14.071 11.754 1.00 88.56 276 ARG A O 1
ATOM 2117 N N . TRP A 1 277 ? -8.872 -12.802 11.347 1.00 91.81 277 TRP A N 1
ATOM 2118 C CA . TRP A 1 277 ? -8.570 -11.839 12.409 1.00 91.81 277 TRP A CA 1
ATOM 2119 C C . TRP A 1 277 ? -8.826 -12.435 13.794 1.00 91.81 277 TRP A C 1
ATOM 2121 O O . TRP A 1 277 ? -8.039 -12.221 14.708 1.00 91.81 277 TRP A O 1
ATOM 2131 N N . TRP A 1 278 ? -9.860 -13.266 13.926 1.00 92.19 278 TRP A N 1
ATOM 2132 C CA . TRP A 1 278 ? -10.079 -14.066 15.131 1.00 92.19 278 TRP A CA 1
ATOM 2133 C C . TRP A 1 278 ? -8.948 -15.048 15.413 1.00 92.19 278 TRP A C 1
ATOM 2135 O O . TRP A 1 278 ? -8.506 -15.127 16.551 1.00 92.19 278 TRP A O 1
ATOM 2145 N N . ASP A 1 279 ? -8.446 -15.748 14.396 1.00 91.88 279 ASP A N 1
ATOM 2146 C CA . ASP A 1 279 ? -7.312 -16.659 14.576 1.00 91.88 279 ASP A CA 1
ATOM 2147 C C . ASP A 1 279 ? -6.053 -15.899 15.023 1.00 91.88 279 ASP A C 1
ATOM 2149 O O . ASP A 1 279 ? -5.221 -16.431 15.751 1.00 91.88 279 ASP A O 1
ATOM 2153 N N . LEU A 1 280 ? -5.887 -14.649 14.572 1.00 89.19 280 LEU A N 1
ATOM 2154 C CA . LEU A 1 280 ? -4.813 -13.775 15.042 1.00 89.19 280 LEU A CA 1
ATOM 2155 C C . LEU A 1 280 ? -5.019 -13.387 16.509 1.00 89.19 280 LEU A C 1
ATOM 2157 O O . LEU A 1 280 ? -4.093 -13.561 17.293 1.00 89.19 280 LEU A O 1
ATOM 2161 N N . LEU A 1 281 ? -6.216 -12.925 16.878 1.00 92.25 281 LEU A N 1
ATOM 2162 C CA . LEU A 1 281 ? -6.550 -12.579 18.261 1.00 92.25 281 LEU A CA 1
ATOM 2163 C C . LEU A 1 281 ? -6.351 -13.732 19.237 1.00 92.25 281 LEU A C 1
ATOM 2165 O O . LEU A 1 281 ? -5.808 -13.520 20.314 1.00 92.25 281 LEU A O 1
ATOM 2169 N N . ASP A 1 282 ? -6.824 -14.924 18.879 1.00 90.62 282 ASP A N 1
ATOM 2170 C CA . ASP A 1 282 ? -6.762 -16.103 19.742 1.00 90.62 282 ASP A CA 1
ATOM 2171 C C . ASP A 1 282 ? -5.306 -16.484 20.040 1.00 90.62 282 ASP A C 1
ATOM 2173 O O . ASP A 1 282 ? -4.948 -16.799 21.172 1.00 90.62 282 ASP A O 1
ATOM 2177 N N . ARG A 1 283 ? -4.432 -16.340 19.034 1.00 87.81 283 ARG A N 1
ATOM 2178 C CA . ARG A 1 283 ? -2.993 -16.583 19.176 1.00 87.81 283 ARG A CA 1
ATOM 2179 C C . ARG A 1 283 ? -2.262 -15.496 19.955 1.00 87.81 283 ARG A C 1
ATOM 2181 O O . ARG A 1 283 ? -1.372 -15.826 20.731 1.00 87.81 283 ARG A O 1
ATOM 2188 N N . THR A 1 284 ? -2.544 -14.218 19.694 1.00 88.75 284 THR A N 1
ATOM 2189 C CA . THR A 1 284 ? -1.726 -13.120 20.237 1.00 88.75 284 THR A CA 1
ATOM 2190 C C . THR A 1 284 ? -2.269 -12.557 21.538 1.00 88.75 284 THR A C 1
ATOM 2192 O O . THR A 1 284 ? -1.481 -12.060 22.334 1.00 88.75 284 THR A O 1
ATOM 2195 N N . GLN A 1 285 ? -3.589 -12.578 21.743 1.00 93.69 285 GLN A N 1
ATOM 2196 C CA . GLN A 1 285 ? -4.316 -11.930 22.848 1.00 93.69 285 GLN A CA 1
ATOM 2197 C C . GLN A 1 285 ? -4.007 -10.432 23.046 1.00 93.69 285 GLN A C 1
ATOM 2199 O O . GLN A 1 285 ? -4.366 -9.833 24.061 1.00 93.69 285 GLN A O 1
ATOM 2204 N N . HIS A 1 286 ? -3.386 -9.816 22.043 1.00 91.31 286 HIS A N 1
ATOM 2205 C CA . HIS A 1 286 ? -2.979 -8.418 22.007 1.00 91.31 286 HIS A CA 1
ATOM 2206 C C . HIS A 1 286 ? -3.211 -7.862 20.607 1.00 91.31 286 HIS A C 1
ATOM 2208 O O . HIS A 1 286 ? -3.065 -8.591 19.620 1.00 91.31 286 HIS A O 1
ATOM 2214 N N . VAL A 1 287 ? -3.548 -6.578 20.532 1.00 93.31 287 VAL A N 1
ATOM 2215 C CA . VAL A 1 287 ? -3.866 -5.860 19.296 1.00 93.31 287 VAL A CA 1
ATOM 2216 C C . VAL A 1 287 ? -3.086 -4.557 19.264 1.00 93.31 287 VAL A C 1
ATOM 2218 O O . VAL A 1 287 ? -3.083 -3.806 20.236 1.00 93.31 287 VAL A O 1
ATOM 2221 N N . VAL A 1 288 ? -2.459 -4.259 18.129 1.00 92.88 288 VAL A N 1
ATOM 2222 C CA . VAL A 1 288 ? -1.836 -2.949 17.913 1.00 92.88 288 VAL A CA 1
ATOM 2223 C C . VAL A 1 288 ? -2.925 -1.937 17.571 1.00 92.88 288 VAL A C 1
ATOM 2225 O O . VAL A 1 288 ? -3.575 -2.063 16.537 1.00 92.88 288 VAL A O 1
ATOM 2228 N N . VAL A 1 289 ? -3.116 -0.918 18.400 1.00 94.44 289 VAL A N 1
ATOM 2229 C CA . VAL A 1 289 ? -3.996 0.221 18.108 1.00 94.44 289 VAL A CA 1
ATOM 2230 C C . VAL A 1 289 ? -3.121 1.390 17.679 1.00 94.44 289 VAL A C 1
ATOM 2232 O O . VAL A 1 289 ? -2.195 1.749 18.402 1.00 94.44 289 VAL A O 1
ATOM 2235 N N . PHE A 1 290 ? -3.380 1.978 16.510 1.00 92.12 290 PHE A N 1
ATOM 2236 C CA . PHE A 1 290 ? -2.551 3.060 15.975 1.00 92.12 290 PHE A CA 1
ATOM 2237 C C . PHE A 1 290 ? -3.369 4.152 15.287 1.00 92.12 290 PHE A C 1
ATOM 2239 O O . PHE A 1 290 ? -4.416 3.892 14.695 1.00 92.12 290 PHE A O 1
ATOM 2246 N N . GLY A 1 291 ? -2.865 5.384 15.316 1.00 90.12 291 GLY A N 1
ATOM 2247 C CA . GLY A 1 291 ? -3.496 6.516 14.644 1.00 90.12 291 GLY A CA 1
ATOM 2248 C C . GLY A 1 291 ? -2.699 7.823 14.756 1.00 90.12 291 GLY A C 1
ATOM 2249 O O . GLY A 1 291 ? -1.678 7.851 15.435 1.00 90.12 291 GLY A O 1
ATOM 2250 N N . PRO A 1 292 ? -3.147 8.907 14.102 1.00 86.25 292 PRO A N 1
ATOM 2251 C CA . PRO A 1 292 ? -4.267 8.919 13.171 1.00 86.25 292 PRO A CA 1
ATOM 2252 C C . PRO A 1 292 ? -3.916 8.166 11.878 1.00 86.25 292 PRO A C 1
ATOM 2254 O O . PRO A 1 292 ? -2.788 8.209 11.383 1.00 86.25 292 PRO A O 1
ATOM 2257 N N . TYR A 1 293 ? -4.891 7.443 11.336 1.00 76.75 293 TYR A N 1
ATOM 2258 C CA . TYR A 1 293 ? -4.794 6.718 10.078 1.00 76.75 293 TYR A CA 1
ATOM 2259 C C . TYR A 1 293 ? -5.650 7.420 9.026 1.00 76.75 293 TYR A C 1
ATOM 2261 O O . TYR A 1 293 ? -6.868 7.475 9.139 1.00 76.75 293 TYR A O 1
ATOM 2269 N N . ALA A 1 294 ? -5.015 7.949 7.986 1.00 65.62 294 ALA A N 1
ATOM 2270 C CA . ALA A 1 294 ? -5.716 8.513 6.844 1.00 65.62 294 ALA A CA 1
ATOM 2271 C C . ALA A 1 294 ? -5.500 7.605 5.631 1.00 65.62 294 ALA A C 1
ATOM 2273 O O . ALA A 1 294 ? -4.374 7.420 5.158 1.00 65.62 294 ALA A O 1
ATOM 2274 N N . VAL A 1 295 ? -6.588 7.013 5.134 1.00 52.47 295 VAL A N 1
ATOM 2275 C CA . VAL A 1 295 ? -6.566 6.211 3.906 1.00 52.47 295 VAL A CA 1
ATOM 2276 C C . VAL A 1 295 ? -6.192 7.135 2.745 1.00 52.47 295 VAL A C 1
ATOM 2278 O O . VAL A 1 295 ? -6.912 8.080 2.444 1.00 52.47 295 VAL A O 1
ATOM 2281 N N . GLY A 1 296 ? -5.051 6.879 2.100 1.00 45.84 296 GLY A N 1
ATOM 2282 C CA . GLY A 1 296 ? -4.571 7.680 0.968 1.00 45.84 296 GLY A CA 1
ATOM 2283 C C . GLY A 1 296 ? -3.763 8.932 1.334 1.00 45.84 296 GLY A C 1
ATOM 2284 O O . GLY A 1 296 ? -3.364 9.660 0.425 1.00 45.84 296 GLY A O 1
ATOM 2285 N N . ALA A 1 297 ? -3.473 9.179 2.619 1.00 43.69 297 ALA A N 1
ATOM 2286 C CA . ALA A 1 297 ? -2.570 10.265 2.993 1.00 43.69 297 ALA A CA 1
ATOM 2287 C C . ALA A 1 297 ? -1.115 9.939 2.586 1.00 43.69 297 ALA A C 1
ATOM 2289 O O . ALA A 1 297 ? -0.633 8.840 2.866 1.00 43.69 297 ALA A O 1
ATOM 2290 N N . PRO A 1 298 ? -0.408 10.878 1.928 1.00 36.69 298 PRO A N 1
ATOM 2291 C CA . PRO A 1 298 ? 0.926 10.669 1.355 1.00 36.69 298 PRO A CA 1
ATOM 2292 C C . PRO A 1 298 ? 2.082 10.659 2.371 1.00 36.69 298 PRO A C 1
ATOM 2294 O O . PRO A 1 298 ? 3.234 10.548 1.962 1.00 36.69 298 PRO A O 1
ATOM 2297 N N . GLU A 1 299 ? 1.797 10.752 3.669 1.00 51.50 299 GLU A N 1
ATOM 2298 C CA . GLU A 1 299 ? 2.788 10.695 4.745 1.00 51.50 299 GLU A CA 1
ATOM 2299 C C . GLU A 1 299 ? 2.429 9.597 5.754 1.00 51.50 299 GLU A C 1
ATOM 2301 O O . GLU A 1 299 ? 1.267 9.215 5.920 1.00 51.50 299 GLU A O 1
ATOM 2306 N N . ALA A 1 300 ? 3.427 9.105 6.491 1.00 51.03 300 ALA A N 1
ATOM 2307 C CA . ALA A 1 300 ? 3.154 8.747 7.873 1.00 51.03 300 ALA A CA 1
ATOM 2308 C C . ALA A 1 300 ? 3.174 10.065 8.650 1.00 51.03 300 ALA A C 1
ATOM 2310 O O . ALA A 1 300 ? 4.270 10.488 9.016 1.00 51.03 300 ALA A O 1
ATOM 2311 N N . PRO A 1 301 ? 2.019 10.731 8.880 1.00 58.34 301 PRO A N 1
ATOM 2312 C CA . PRO A 1 301 ? 1.989 11.753 9.917 1.00 58.34 301 PRO A CA 1
ATOM 2313 C C . PRO A 1 301 ? 2.548 11.112 11.181 1.00 58.34 301 PRO A C 1
ATOM 2315 O O . PRO A 1 301 ? 2.408 9.896 11.338 1.00 58.34 301 PRO A O 1
ATOM 2318 N N . GLU A 1 302 ? 3.180 11.893 12.054 1.00 72.06 302 GLU A N 1
ATOM 2319 C CA . GLU A 1 302 ? 3.472 11.444 13.414 1.00 72.06 302 GLU A CA 1
ATOM 2320 C C . GLU A 1 302 ? 2.291 10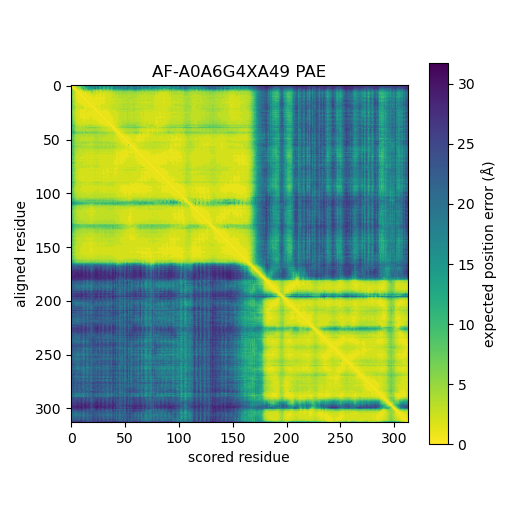.609 13.926 1.00 72.06 302 GLU A C 1
ATOM 2322 O O . GLU A 1 302 ? 1.128 11.016 13.824 1.00 72.06 302 GLU A O 1
ATOM 2327 N N . ARG A 1 303 ? 2.581 9.389 14.374 1.00 84.94 303 ARG A N 1
ATOM 2328 C CA . ARG A 1 303 ? 1.554 8.466 14.846 1.00 84.94 303 ARG A CA 1
ATOM 2329 C C . ARG A 1 303 ? 1.766 8.227 16.313 1.00 84.94 303 ARG A C 1
ATOM 2331 O O . ARG A 1 303 ? 2.854 8.396 16.856 1.00 84.94 303 ARG A O 1
ATOM 2338 N N . VAL A 1 304 ? 0.708 7.769 16.933 1.00 89.25 304 VAL A N 1
ATOM 2339 C CA . VAL A 1 304 ? 0.777 7.087 18.204 1.00 89.25 304 VAL A CA 1
ATOM 2340 C C . VAL A 1 304 ? 0.404 5.633 17.980 1.00 89.25 304 VAL A C 1
ATOM 2342 O O . VAL A 1 304 ? -0.363 5.309 17.063 1.00 89.25 304 VAL A O 1
ATOM 2345 N N . ALA A 1 305 ? 0.963 4.748 18.791 1.00 92.19 305 ALA A N 1
ATOM 2346 C CA . ALA A 1 305 ? 0.604 3.343 18.752 1.00 92.19 305 ALA A CA 1
ATOM 2347 C C . ALA A 1 305 ? 0.771 2.706 20.124 1.00 92.19 305 ALA A C 1
ATOM 2349 O O . ALA A 1 305 ? 1.753 2.961 20.812 1.00 92.19 305 ALA A O 1
ATOM 2350 N N . VAL A 1 306 ? -0.158 1.831 20.485 1.00 94.31 306 VAL A N 1
ATOM 2351 C CA . VAL A 1 306 ? -0.118 1.057 21.726 1.00 94.31 306 VAL A CA 1
ATOM 2352 C C . VAL A 1 306 ? -0.457 -0.398 21.430 1.00 94.31 306 VAL A C 1
ATOM 2354 O O . VAL A 1 306 ? -1.288 -0.687 20.566 1.00 94.31 306 VAL A O 1
ATOM 2357 N N . VAL A 1 307 ? 0.183 -1.326 22.135 1.00 92.75 307 VAL A N 1
ATOM 2358 C CA . VAL A 1 307 ? -0.247 -2.726 22.158 1.00 92.75 307 VAL A CA 1
ATOM 2359 C C . VAL A 1 307 ? -1.255 -2.881 23.290 1.00 92.75 307 VAL A C 1
ATOM 2361 O O . VAL A 1 307 ? -0.887 -2.885 24.464 1.00 92.75 307 VAL A O 1
ATOM 2364 N N . ALA A 1 308 ? -2.527 -2.982 22.917 1.00 96.00 308 ALA A N 1
ATOM 2365 C CA . ALA A 1 308 ? -3.650 -3.129 23.829 1.00 96.00 308 ALA A CA 1
ATOM 2366 C C . ALA A 1 308 ? -3.953 -4.609 24.091 1.00 96.00 308 ALA A C 1
ATOM 2368 O O . ALA A 1 308 ? -3.832 -5.460 23.200 1.00 96.00 308 ALA A O 1
ATOM 2369 N N . ARG A 1 309 ? -4.395 -4.920 25.309 1.00 96.44 309 ARG A N 1
ATOM 2370 C CA . ARG A 1 309 ? -4.830 -6.264 25.697 1.00 96.44 309 ARG A CA 1
ATOM 2371 C C . ARG A 1 309 ? -6.206 -6.570 25.115 1.00 96.44 309 ARG A C 1
ATOM 2373 O O . ARG A 1 309 ? -7.084 -5.714 25.084 1.00 96.44 309 ARG A O 1
ATOM 2380 N N . VAL A 1 310 ? -6.442 -7.810 24.700 1.00 96.75 310 VAL A N 1
ATOM 2381 C CA . VAL A 1 310 ? -7.781 -8.245 24.284 1.00 96.75 310 VAL A CA 1
ATOM 2382 C C . VAL A 1 310 ? -8.598 -8.669 25.501 1.00 96.75 310 VAL A C 1
ATOM 2384 O O . VAL A 1 310 ? -8.161 -9.503 26.297 1.00 96.75 310 VAL A O 1
ATOM 2387 N N . LYS A 1 311 ? -9.818 -8.139 25.613 1.00 97.38 311 LYS A N 1
ATOM 2388 C CA . LYS A 1 311 ? -10.807 -8.569 26.601 1.00 97.38 311 LYS A CA 1
ATOM 2389 C C . LYS A 1 311 ? -12.011 -9.188 25.901 1.00 97.38 311 LYS A C 1
ATOM 2391 O O . LYS A 1 311 ? -12.718 -8.523 25.143 1.00 97.38 311 LYS A O 1
ATOM 2396 N N . PHE A 1 312 ? -12.246 -10.466 26.176 1.00 95.06 312 PHE A N 1
ATOM 2397 C CA . PHE A 1 312 ? -13.412 -11.188 25.676 1.00 95.06 312 PHE A CA 1
ATOM 2398 C C . PHE A 1 312 ? -14.627 -10.922 26.569 1.00 95.06 312 PHE A C 1
ATOM 2400 O O . PHE A 1 312 ? -14.511 -10.963 27.796 1.00 95.06 312 PHE A O 1
ATOM 2407 N N . TRP A 1 313 ? -15.763 -10.659 25.927 1.00 85.44 313 TRP A N 1
ATOM 2408 C CA . TRP A 1 313 ? -17.081 -10.438 26.525 1.00 85.44 313 TRP A CA 1
ATOM 2409 C C . TRP A 1 313 ? -18.135 -11.361 25.907 1.00 85.44 313 TRP A C 1
ATOM 2411 O O . TRP A 1 313 ? -18.022 -11.705 24.701 1.00 85.44 313 TRP A O 1
#

Nearest PDB structures (foldseek):
  2kgx-assembly1_A  TM=2.031E-01  e=9.471E-02  Mus musculus
  8ufd-assembly1_A  TM=2.084E-01  e=5.065E+00  Mycobacterium tuberculosis
  8dwe-assembly2_D  TM=1.258E-01  e=2.758E+00  Geobacillus stearothermophilus

Radius of gyration: 23.3 Å; Cα contacts (8 Å, |Δi|>4): 561; chains: 1; bounding box: 44×44×84 Å

Sequence (313 aa):
MPKDNSVARHRQARLFADCVGIGFAEALRRLDDARTAARDHRHGSPNMAFLTREPYSGGHTVDTDLAARVVGAAGDRCRHCQIMWSVEALDHRPTVAALAGSVFGFLPKAGRVRDSTVRWAVLARRARADRGDSAAASAVWEAVEAMEVPQVYGLLEDGLRVRTIKWPVVVHHSDFGDAWDGEPRYQVTVASAEDGSPQVPALGLGHEAGRAGLAHLREVGLPNSDGDREPVMDPRWEVRVSLGARALKAIVRVDDEGRDDLVLWEAAKPVPLTARWWDLLDRTQHVVVFGPYAVGAPEAPERVAVVARVKFW

pLDDT: mean 86.74, std 15.66, range [30.27, 98.38]

Secondary structure (DSSP, 8-state):
---HHHHHHHHHHHHHHHHHT--HHHHHHHHHHHHHHHTS--------GGGGGSGGGTTPPP-HHHHHHHHHHHHTT-HHHHHHHHHHHHT-HHHHHHHHHHHHTT-SS--S--HHHHHHHHHHHHHHHTTT-HHHHHHHHHHHHSS-HHHHHHHHHHHHHHHH----------------SS--EEEEEEEEEESSSSEEEEEEEEEEETTTTHHHHHHTTPPEE-SSSPPEEEEEEEEEEETTTTEEEEEEEE-TTSSEEEEEEEEEEEEEPPHHHHHHHHHHSEEEEEE---TT-SS--SEEEEEEEEEE-

Mean predicted aligned error: 12.15 Å

Foldseek 3Di:
DPPPVVVVLLVLLVLLCVQVVHDSVVSSVLLVVLVVVCPPDDFQQPQQVCLCLALQLLNDDADSRLLRQLLRCLLVVPPSSNSNSLSVCLVVLSNLRSLLLVALLLDPALPPADPLSRVLSVLSVVCSVCVVPSVSSVVSNVSSVPDDSSVSSRSNVSSSVRSNPPFVWPDPDDDEDPALADDWAWDWTWGWDDDVDDIATEIETEGRYYNHFDVVCVVVPQAWDPVVDDAEADAQWEFEAEPVQCFTAFIAGADPVRHGPGTRDGDPDTHHDDPVSVVNCVVPQWYKYKDDDDDPRSDPDTMGIYTYGYDYD

Solvent-accessible surface area (backbone atoms only — not comparable to full-atom values): 16717 Å² total; per-residue (Å²): 134,82,72,64,62,59,58,56,50,52,51,51,14,45,54,50,8,66,51,71,76,49,56,52,71,59,28,39,51,52,51,52,54,16,55,62,62,36,72,81,62,82,61,64,68,58,88,36,70,70,48,72,76,47,47,34,23,48,85,48,78,50,54,37,66,60,49,11,52,30,51,16,18,47,66,72,64,37,63,40,43,27,55,52,38,52,58,56,37,66,80,37,54,32,31,36,35,24,55,22,30,76,44,30,26,37,39,86,62,69,70,100,55,55,70,65,42,46,60,50,28,56,38,27,29,51,16,54,76,36,76,82,42,62,65,39,14,39,53,33,27,52,54,58,68,71,41,52,69,46,48,49,52,45,33,36,53,48,27,50,54,59,72,48,54,77,70,64,65,68,79,79,88,63,79,80,56,93,45,77,64,62,75,57,32,59,39,78,30,59,43,70,43,81,57,97,69,72,69,40,33,25,37,35,33,20,68,34,32,26,43,36,40,50,69,46,45,46,73,76,63,43,46,80,30,82,84,83,52,80,55,52,75,40,86,44,28,35,38,34,31,30,64,89,72,42,14,44,38,35,36,33,32,35,44,100,84,70,46,82,71,38,77,69,40,70,49,95,56,73,42,74,54,53,71,70,52,50,59,32,37,73,74,61,46,40,32,39,40,34,26,52,38,60,91,85,51,63,57,73,63,81,27,26,23,32,31,18,34,56,42,82,85